Protein AF-A0A498L748-F1 (afdb_monomer)

pLDDT: mean 76.79, std 24.79, range [30.64, 97.69]

Sequence (208 aa):
MSMSELDDSGDGKTKKKRGRPGRPPAPNKKPRKSPLEKGPMGIQRGRKANGMTQQNGEGDPVTLFEVVKQGKSAMQSVVDDWIESYKQDRDLALLDLINFFIQCSGCKGTVRIEMFRNMQNAEIIRKMTEEFDEDSGDYPLTISGPLWKKFRYNFCEFICVLIRQCQYSIIYDEYMMDTVISLLTGLSDSQVRAFRHTSTLAESYNNE

Foldseek 3Di:
DDDDDDDDDDDDDDDDDDDDDDDDDDDDDDDDDDDDDDDDDDDDPDDPDPDDPPPDDPDDDQAPQNCLLVVPDDLLVSLVVLVVVCVVPVLVSLQSVLQNLLVQLVQPDGDDSCCSVPHDLLVVLVVSLVSGDPVVVDGLQRDDDPSSVSSVVSLLVNLLSNCVVCVPPVCPPVPNVVSLVRNLVSQCPDPDPSSNVSSVSSVVSVVD

Structure (mmCIF, N/CA/C/O backbone):
data_AF-A0A498L748-F1
#
_entry.id   AF-A0A498L748-F1
#
loop_
_atom_site.group_PDB
_atom_site.id
_atom_site.type_symbol
_atom_site.label_atom_id
_atom_site.label_alt_id
_atom_site.label_comp_id
_atom_site.label_asym_id
_atom_site.label_entity_id
_atom_site.label_seq_id
_atom_site.pdbx_PDB_ins_code
_atom_site.Cartn_x
_atom_site.Cartn_y
_atom_site.Cartn_z
_atom_site.occupancy
_atom_site.B_iso_or_equiv
_atom_site.auth_seq_id
_atom_site.auth_comp_id
_atom_site.auth_asym_id
_atom_site.auth_atom_id
_atom_site.pdbx_PDB_model_num
ATOM 1 N N . MET A 1 1 ? 29.390 -73.175 -24.680 1.00 42.25 1 MET A N 1
ATOM 2 C CA . MET A 1 1 ? 30.329 -73.971 -23.864 1.00 42.25 1 MET A CA 1
ATOM 3 C C . MET A 1 1 ? 30.620 -73.167 -22.615 1.00 42.25 1 MET A C 1
ATOM 5 O O . MET A 1 1 ? 31.081 -72.043 -22.751 1.00 42.25 1 MET A O 1
ATOM 9 N N . SER A 1 2 ? 30.281 -73.699 -21.444 1.00 44.44 2 SER A N 1
ATOM 10 C CA . SER A 1 2 ? 30.678 -73.121 -20.157 1.00 44.44 2 SER A CA 1
ATOM 11 C C . SER A 1 2 ? 31.929 -73.841 -19.678 1.00 44.44 2 SER A C 1
ATOM 13 O O . SER A 1 2 ? 31.972 -75.065 -19.774 1.00 44.44 2 SER A O 1
ATOM 15 N N . MET A 1 3 ? 32.897 -73.112 -19.133 1.00 41.88 3 MET A N 1
ATOM 16 C CA . MET A 1 3 ? 33.945 -73.677 -18.285 1.00 41.88 3 MET A CA 1
ATOM 17 C C . MET A 1 3 ? 34.290 -72.678 -17.181 1.00 41.88 3 MET A C 1
ATOM 19 O O . MET A 1 3 ? 34.304 -71.467 -17.398 1.00 41.88 3 MET A O 1
ATOM 23 N N . SER A 1 4 ? 34.471 -73.229 -15.991 1.00 39.78 4 SER A N 1
ATOM 24 C CA . SER A 1 4 ? 34.737 -72.573 -14.712 1.00 39.78 4 SER A CA 1
ATOM 25 C C . SER A 1 4 ? 36.122 -72.995 -14.194 1.00 39.78 4 SER A C 1
ATOM 27 O O . SER A 1 4 ? 36.845 -73.670 -14.918 1.00 39.78 4 SER A O 1
ATOM 29 N N . GLU A 1 5 ? 36.404 -72.682 -12.920 1.00 39.84 5 GLU A N 1
ATOM 30 C CA . GLU A 1 5 ? 37.524 -73.172 -12.078 1.00 39.84 5 GLU A CA 1
ATOM 31 C C . GLU A 1 5 ? 38.793 -72.284 -12.103 1.00 39.84 5 GLU A C 1
ATOM 33 O O . GLU A 1 5 ? 39.310 -71.971 -13.169 1.00 39.84 5 GLU A O 1
ATOM 38 N N . LEU A 1 6 ? 39.097 -71.574 -10.994 1.00 42.72 6 LEU A N 1
ATOM 39 C CA . LEU A 1 6 ? 39.914 -71.930 -9.789 1.00 42.72 6 LEU A CA 1
ATOM 40 C C . LEU A 1 6 ? 41.400 -71.544 -10.021 1.00 42.72 6 LEU A C 1
ATOM 42 O O . LEU A 1 6 ? 41.853 -71.596 -11.157 1.00 42.72 6 LEU A O 1
ATOM 46 N N . ASP A 1 7 ? 42.193 -71.006 -9.084 1.00 41.22 7 ASP A N 1
ATOM 47 C CA . ASP A 1 7 ? 42.457 -71.321 -7.656 1.00 41.22 7 ASP A CA 1
ATOM 48 C C . ASP A 1 7 ? 43.123 -70.061 -6.994 1.00 41.22 7 ASP A C 1
ATOM 50 O O . ASP A 1 7 ? 43.821 -69.335 -7.701 1.00 41.22 7 ASP A O 1
ATOM 54 N N . ASP A 1 8 ? 42.752 -69.529 -5.815 1.00 40.28 8 ASP A N 1
ATOM 55 C CA . ASP A 1 8 ? 43.052 -69.858 -4.386 1.00 40.28 8 ASP A CA 1
ATOM 56 C C . ASP A 1 8 ? 44.380 -69.296 -3.778 1.00 40.28 8 ASP A C 1
ATOM 58 O O . ASP A 1 8 ? 45.282 -68.875 -4.497 1.00 40.28 8 ASP A O 1
ATOM 62 N N . SER A 1 9 ? 44.470 -69.279 -2.429 1.00 39.34 9 SER A N 1
ATOM 63 C CA . SER A 1 9 ? 45.449 -68.666 -1.491 1.00 39.34 9 SER A CA 1
ATOM 64 C C . SER A 1 9 ? 45.087 -67.229 -1.051 1.00 39.34 9 SER A C 1
ATOM 66 O O . SER A 1 9 ? 45.172 -66.300 -1.846 1.00 39.34 9 SER A O 1
ATOM 68 N N . GLY A 1 10 ? 44.671 -66.901 0.188 1.00 39.47 10 GLY A N 1
ATOM 69 C CA . GLY A 1 10 ? 44.790 -67.554 1.516 1.00 39.47 10 GLY A CA 1
ATOM 70 C C . GLY A 1 10 ? 45.854 -66.826 2.372 1.00 39.47 10 GLY A C 1
ATOM 71 O O . GLY A 1 10 ? 46.874 -66.436 1.820 1.00 39.47 10 GLY A O 1
ATOM 72 N N . ASP A 1 11 ? 45.767 -66.555 3.686 1.00 39.81 11 ASP A N 1
ATOM 73 C CA . ASP A 1 11 ? 44.765 -66.647 4.782 1.00 39.81 11 ASP A CA 1
ATOM 74 C C . ASP A 1 11 ? 45.229 -65.628 5.887 1.00 39.81 11 ASP A C 1
ATOM 76 O O . ASP A 1 11 ? 46.366 -65.170 5.829 1.00 39.81 11 ASP A O 1
ATOM 80 N N . GLY A 1 12 ? 44.502 -65.160 6.916 1.00 33.91 12 GLY A N 1
ATOM 81 C CA . GLY A 1 12 ? 43.189 -65.493 7.484 1.00 33.91 12 GLY A CA 1
ATOM 82 C C . GLY A 1 12 ? 42.543 -64.294 8.227 1.00 33.91 12 GLY A C 1
ATOM 83 O O . GLY A 1 12 ? 42.832 -63.147 7.911 1.00 33.91 12 GLY A O 1
ATOM 84 N N . LYS A 1 13 ? 41.492 -64.417 9.059 1.00 38.91 13 LYS A N 1
ATOM 85 C CA . LYS A 1 13 ? 41.326 -65.040 10.408 1.00 38.91 13 LYS A CA 1
ATOM 86 C C . LYS A 1 13 ? 41.929 -64.182 11.549 1.00 38.91 13 LYS A C 1
ATOM 88 O O . LYS A 1 13 ? 43.073 -63.778 11.464 1.00 38.91 13 LYS A O 1
ATOM 93 N N . THR A 1 14 ? 41.226 -63.844 12.645 1.00 35.56 14 THR A N 1
ATOM 94 C CA . THR A 1 14 ? 39.954 -64.358 13.228 1.00 35.56 14 THR A CA 1
ATOM 95 C C . THR A 1 14 ? 39.287 -63.290 14.131 1.00 35.56 14 THR A C 1
ATOM 97 O O . THR A 1 14 ? 39.962 -62.637 14.909 1.00 35.56 14 THR A O 1
ATOM 100 N N . LYS A 1 15 ? 37.995 -62.958 13.957 1.00 35.00 15 LYS A N 1
ATOM 101 C CA . LYS A 1 15 ? 36.783 -63.488 14.653 1.00 35.00 15 LYS A CA 1
ATOM 102 C C . LYS A 1 15 ? 36.630 -63.199 16.174 1.00 35.00 15 LYS A C 1
ATOM 104 O O . LYS A 1 15 ? 37.228 -63.906 16.964 1.00 35.00 15 LYS A O 1
ATOM 109 N N . LYS A 1 16 ? 35.594 -62.383 16.497 1.00 36.47 16 LYS A N 1
ATOM 110 C CA . LYS A 1 16 ? 34.414 -62.650 17.395 1.00 36.47 16 LYS A CA 1
ATOM 111 C C . LYS A 1 16 ? 34.678 -62.942 18.910 1.00 36.47 16 LYS A C 1
ATOM 113 O O . LYS A 1 16 ? 35.729 -63.427 19.263 1.00 36.47 16 LYS A O 1
ATOM 118 N N . LYS A 1 17 ? 33.759 -62.731 19.881 1.00 34.62 17 LYS A N 1
ATOM 119 C CA . LYS A 1 17 ? 32.287 -62.496 19.882 1.00 34.62 17 LYS A CA 1
ATOM 120 C C . LYS A 1 17 ? 31.791 -61.907 21.240 1.00 34.62 17 LYS A C 1
ATOM 122 O O . LYS A 1 17 ? 32.260 -62.324 22.284 1.00 34.62 17 LYS A O 1
ATOM 127 N N . ARG A 1 18 ? 30.766 -61.037 21.180 1.00 40.44 18 ARG A N 1
ATOM 128 C CA . ARG A 1 18 ? 29.643 -60.739 22.127 1.00 40.44 18 ARG A CA 1
ATOM 129 C C . ARG A 1 18 ? 29.625 -61.323 23.570 1.00 40.44 18 ARG A C 1
ATOM 131 O O . ARG A 1 18 ? 29.625 -62.538 23.723 1.00 40.44 18 ARG A O 1
ATOM 138 N N . GLY A 1 19 ? 29.269 -60.482 24.561 1.00 31.55 19 GLY A N 1
ATOM 139 C CA . GLY A 1 19 ? 28.650 -60.901 25.843 1.00 31.55 19 GLY A CA 1
ATOM 140 C C . GLY A 1 19 ? 28.295 -59.760 26.833 1.00 31.55 19 GLY A C 1
ATOM 141 O O . GLY A 1 19 ? 29.116 -58.890 27.086 1.00 31.55 19 GLY A O 1
ATOM 142 N N . ARG A 1 20 ? 27.076 -59.771 27.403 1.00 38.81 20 ARG A N 1
ATOM 143 C CA . ARG A 1 20 ? 26.575 -58.998 28.580 1.00 38.81 20 ARG A CA 1
ATOM 144 C C . ARG A 1 20 ? 25.530 -59.916 29.256 1.00 38.81 20 ARG A C 1
ATOM 146 O O . ARG A 1 20 ? 24.813 -60.553 28.480 1.00 38.81 20 ARG A O 1
ATOM 153 N N . PRO A 1 21 ? 25.419 -60.042 30.601 1.00 44.00 21 PRO A N 1
ATOM 154 C CA . PRO A 1 21 ? 24.886 -58.982 31.489 1.00 44.00 21 PRO A CA 1
ATOM 155 C C . PRO A 1 21 ? 25.478 -58.957 32.935 1.00 44.00 21 PRO A C 1
ATOM 157 O O . PRO A 1 21 ? 26.291 -59.804 33.278 1.00 44.00 21 PRO A O 1
ATOM 160 N N . GLY A 1 22 ? 25.041 -58.024 33.807 1.00 32.09 22 GLY A N 1
ATOM 161 C CA . GLY A 1 22 ? 25.250 -58.117 35.277 1.00 32.09 22 GLY A CA 1
ATOM 162 C C . GLY A 1 22 ? 25.513 -56.805 36.060 1.00 32.09 22 GLY A C 1
ATOM 163 O O . GLY A 1 22 ? 26.251 -55.937 35.606 1.00 32.09 22 GLY A O 1
ATOM 164 N N . ARG A 1 23 ? 24.905 -56.681 37.253 1.00 36.78 23 ARG A N 1
ATOM 165 C CA . ARG A 1 23 ? 25.055 -55.678 38.358 1.00 36.78 23 ARG A CA 1
ATOM 166 C C . ARG A 1 23 ? 24.511 -56.382 39.646 1.00 36.78 23 ARG A C 1
ATOM 168 O O . ARG A 1 23 ? 23.801 -57.366 39.422 1.00 36.78 23 ARG A O 1
ATOM 175 N N . PRO A 1 24 ? 24.658 -55.942 40.931 1.00 52.84 24 PRO A N 1
ATOM 176 C CA . PRO A 1 24 ? 25.338 -54.788 41.582 1.00 52.84 24 PRO A CA 1
ATOM 177 C C . PRO A 1 24 ? 26.166 -55.245 42.846 1.00 52.84 24 PRO A C 1
ATOM 179 O O . PRO A 1 24 ? 26.662 -56.364 42.759 1.00 52.84 24 PRO A O 1
ATOM 182 N N . PRO A 1 25 ? 26.312 -54.548 44.023 1.00 53.41 25 PRO A N 1
ATOM 183 C CA . PRO A 1 25 ? 26.110 -53.128 44.431 1.00 53.41 25 PRO A CA 1
ATOM 184 C C . PRO A 1 25 ? 27.164 -52.447 45.388 1.00 53.41 25 PRO A C 1
ATOM 186 O O . PRO A 1 25 ? 27.678 -53.078 46.299 1.00 53.41 25 PRO A O 1
ATOM 189 N N . ALA A 1 26 ? 27.245 -51.097 45.321 1.00 44.84 26 ALA A N 1
ATOM 190 C CA . ALA A 1 26 ? 27.403 -50.110 46.440 1.00 44.84 26 ALA A CA 1
ATOM 191 C C . ALA A 1 26 ? 28.687 -50.123 47.343 1.00 44.84 26 ALA A C 1
ATOM 193 O O . ALA A 1 26 ? 29.528 -50.993 47.152 1.00 44.84 26 ALA A O 1
ATOM 194 N N . PRO A 1 27 ? 28.881 -49.201 48.337 1.00 49.94 27 PRO A N 1
ATOM 195 C CA . PRO A 1 27 ? 28.170 -47.942 48.675 1.00 49.94 27 PRO A CA 1
ATOM 196 C C . PRO A 1 27 ? 29.063 -46.690 48.960 1.00 49.94 27 PRO A C 1
ATOM 198 O O . PRO A 1 27 ? 30.211 -46.815 49.367 1.00 49.94 27 PRO A O 1
ATOM 201 N N . ASN A 1 28 ? 28.474 -45.478 48.973 1.00 35.06 28 ASN A N 1
ATOM 202 C CA . ASN A 1 28 ? 28.640 -44.559 50.123 1.00 35.06 28 ASN A CA 1
ATOM 203 C C . ASN A 1 28 ? 27.415 -43.621 50.311 1.00 35.06 28 ASN A C 1
ATOM 205 O O . ASN A 1 28 ? 26.590 -43.478 49.409 1.00 35.06 28 ASN A O 1
ATOM 209 N N . LYS A 1 29 ? 27.241 -43.068 51.519 1.00 37.69 29 LYS A N 1
ATOM 210 C CA . LYS A 1 29 ? 26.006 -42.473 52.089 1.00 37.69 29 LYS A CA 1
ATOM 211 C C . LYS A 1 29 ? 26.102 -40.927 52.172 1.00 37.69 29 LYS A C 1
ATOM 213 O O . LYS A 1 29 ? 27.168 -40.437 52.501 1.00 37.69 29 LYS A O 1
ATOM 218 N N . LYS A 1 30 ? 25.071 -40.162 51.743 1.00 37.56 30 LYS A N 1
ATOM 219 C CA . LYS A 1 30 ? 24.036 -39.418 52.547 1.00 37.56 30 LYS A CA 1
ATOM 220 C C . LYS A 1 30 ? 24.573 -38.225 53.395 1.00 37.56 30 LYS A C 1
ATOM 222 O O . LYS A 1 30 ? 25.743 -38.265 53.735 1.00 37.56 30 LYS A O 1
ATOM 227 N N . PRO A 1 31 ? 23.757 -37.206 53.794 1.00 42.47 31 PRO A N 1
ATOM 228 C CA . PRO A 1 31 ? 22.286 -37.208 53.903 1.00 42.47 31 PRO A CA 1
ATOM 229 C C . PRO A 1 31 ? 21.507 -35.996 53.335 1.00 42.47 31 PRO A C 1
ATOM 231 O O . PRO A 1 31 ? 22.050 -34.973 52.943 1.00 42.47 31 PRO A O 1
ATOM 234 N N . ARG A 1 32 ? 20.174 -36.145 53.355 1.00 40.69 32 ARG A N 1
ATOM 235 C CA . ARG A 1 32 ? 19.124 -35.159 53.032 1.00 40.69 32 ARG A CA 1
ATOM 236 C C . ARG A 1 32 ? 18.315 -34.885 54.312 1.00 40.69 32 ARG A C 1
ATOM 238 O O . ARG A 1 32 ? 18.121 -35.823 55.086 1.00 40.69 32 ARG A O 1
ATOM 245 N N . LYS A 1 33 ? 17.795 -33.667 54.515 1.00 34.44 33 LYS A N 1
ATOM 246 C CA . LYS A 1 33 ? 16.770 -33.352 55.535 1.00 34.44 33 LYS A CA 1
ATOM 247 C C . LYS A 1 33 ? 15.664 -32.451 54.960 1.00 34.44 33 LYS A C 1
ATOM 249 O O . LYS A 1 33 ? 15.932 -31.593 54.130 1.00 34.44 33 LYS A O 1
ATOM 254 N N . SER A 1 34 ? 14.445 -32.685 55.434 1.00 39.09 34 SER A N 1
ATOM 255 C CA . SER A 1 34 ? 13.178 -31.941 55.265 1.00 39.09 34 SER A CA 1
ATOM 256 C C . SER A 1 34 ? 12.246 -32.467 56.376 1.00 39.09 34 SER A C 1
ATOM 258 O O . SER A 1 34 ? 12.390 -33.664 56.665 1.00 39.09 34 SER A O 1
ATOM 260 N N . PRO A 1 35 ? 11.341 -31.683 57.015 1.00 44.16 35 PRO A N 1
ATOM 261 C CA . PRO A 1 35 ? 10.012 -31.401 56.412 1.00 44.16 35 PRO A CA 1
ATOM 262 C C . PRO A 1 35 ? 9.230 -30.138 56.912 1.00 44.16 35 PRO A C 1
ATOM 264 O O . PRO A 1 35 ? 9.532 -29.639 57.985 1.00 44.16 35 PRO A O 1
ATOM 267 N N . LEU A 1 36 ? 8.144 -29.762 56.190 1.00 34.66 36 LEU A N 1
ATOM 268 C CA . LEU A 1 36 ? 6.902 -29.048 56.644 1.00 34.66 36 LEU A CA 1
ATOM 269 C C . LEU A 1 36 ? 7.039 -27.632 57.308 1.00 34.66 36 LEU A C 1
ATOM 271 O O . LEU A 1 36 ? 8.114 -27.281 57.762 1.00 34.66 36 LEU A O 1
ATOM 275 N N . GLU A 1 37 ? 6.062 -26.700 57.372 1.00 31.17 37 GLU A N 1
ATOM 276 C CA . GLU A 1 37 ? 4.584 -26.646 57.197 1.00 31.17 37 GLU A CA 1
ATOM 277 C C . GLU A 1 37 ? 4.081 -25.219 56.765 1.00 31.17 37 GLU A C 1
ATOM 279 O O . GLU A 1 37 ? 4.757 -24.238 57.049 1.00 31.17 37 GLU A O 1
ATOM 284 N N . LYS A 1 38 ? 2.835 -25.128 56.236 1.00 33.50 38 LYS A N 1
ATOM 285 C CA . LYS A 1 38 ? 1.848 -23.989 56.251 1.00 33.50 38 LYS A CA 1
ATOM 286 C C . LYS A 1 38 ? 2.113 -22.649 55.485 1.00 33.50 38 LYS A C 1
ATOM 288 O O . LYS A 1 38 ? 3.238 -22.202 55.324 1.00 33.50 38 LYS A O 1
ATOM 293 N N . GLY A 1 39 ? 1.022 -22.044 54.962 1.00 32.28 39 GLY A N 1
ATOM 294 C CA . GLY A 1 39 ? 0.964 -20.814 54.113 1.00 32.28 39 GLY A CA 1
ATOM 295 C C . GLY A 1 39 ? 0.643 -19.504 54.881 1.00 32.28 39 GLY A C 1
ATOM 296 O O . GLY A 1 39 ? 0.977 -19.481 56.064 1.00 32.28 39 GLY A O 1
ATOM 297 N N . PRO A 1 40 ? -0.015 -18.445 54.313 1.00 44.28 40 PRO A N 1
ATOM 298 C CA . PRO A 1 40 ? -0.834 -18.370 53.078 1.00 44.28 40 PRO A CA 1
ATOM 299 C C . PRO A 1 40 ? -0.587 -17.143 52.130 1.00 44.28 40 PRO A C 1
ATOM 301 O O . PRO A 1 40 ? 0.297 -16.333 52.360 1.00 44.28 40 PRO A O 1
ATOM 304 N N . MET A 1 41 ? -1.410 -17.047 51.064 1.00 38.19 41 MET A N 1
ATOM 305 C CA . MET A 1 41 ? -1.752 -15.923 50.140 1.00 38.19 41 MET A CA 1
ATOM 306 C C . MET A 1 41 ? -0.862 -14.660 49.982 1.00 38.19 41 MET A C 1
ATOM 308 O O . MET A 1 41 ? -0.621 -13.930 50.935 1.00 38.19 41 MET A O 1
ATOM 312 N N . GLY A 1 42 ? -0.605 -14.259 48.719 1.00 30.64 42 GLY A N 1
ATOM 313 C CA . GLY A 1 42 ? -0.128 -12.902 48.390 1.00 30.64 42 GLY A CA 1
ATOM 314 C C . GLY A 1 42 ? 0.036 -12.552 46.894 1.00 30.64 42 GLY A C 1
ATOM 315 O O . GLY A 1 42 ? 1.082 -12.811 46.319 1.00 30.64 42 GLY A O 1
ATOM 316 N N . ILE A 1 43 ? -0.975 -11.879 46.324 1.00 37.47 43 ILE A N 1
ATOM 317 C CA . ILE A 1 43 ? -0.878 -10.763 45.345 1.00 37.47 43 ILE A CA 1
ATOM 318 C C . ILE A 1 43 ? -0.245 -11.006 43.941 1.00 37.47 43 ILE A C 1
ATOM 320 O O . ILE A 1 43 ? 0.956 -11.152 43.759 1.00 37.47 43 ILE A O 1
ATOM 324 N N . GLN A 1 44 ? -1.118 -10.895 42.927 1.00 37.47 44 GLN A N 1
ATOM 325 C CA . GLN A 1 44 ? -0.913 -10.339 41.570 1.00 37.47 44 GLN A CA 1
ATOM 326 C C . GLN A 1 44 ? 0.409 -10.628 40.819 1.00 37.47 44 GLN A C 1
ATOM 328 O O . GLN A 1 44 ? 1.386 -9.884 40.903 1.00 37.47 44 GLN A O 1
ATOM 333 N N . ARG A 1 45 ? 0.362 -11.574 39.867 1.00 33.62 45 ARG A N 1
ATOM 334 C CA . ARG A 1 45 ? 1.257 -11.538 38.696 1.00 33.62 45 ARG A CA 1
ATOM 335 C C . ARG A 1 45 ? 0.787 -10.459 37.720 1.00 33.62 45 ARG A C 1
ATOM 337 O O . ARG A 1 45 ? -0.043 -10.714 36.851 1.00 33.62 45 ARG A O 1
ATOM 344 N N . GLY A 1 46 ? 1.339 -9.257 37.872 1.00 33.66 46 GLY A N 1
ATOM 345 C CA . GLY A 1 46 ? 1.167 -8.169 36.914 1.00 33.66 46 GLY A CA 1
ATOM 346 C C . GLY A 1 46 ? 1.582 -8.595 35.503 1.00 33.66 46 GLY A C 1
ATOM 347 O O . GLY A 1 46 ? 2.702 -9.059 35.276 1.00 33.66 46 GLY A O 1
ATOM 348 N N . ARG A 1 47 ? 0.658 -8.428 34.556 1.00 43.22 47 ARG A N 1
ATOM 349 C CA . ARG A 1 47 ? 0.864 -8.595 33.114 1.00 43.22 47 ARG A CA 1
ATOM 350 C C . ARG A 1 47 ? 1.902 -7.555 32.679 1.00 43.22 47 ARG A C 1
ATOM 352 O O . ARG A 1 47 ? 1.572 -6.376 32.598 1.00 43.22 47 ARG A O 1
ATOM 359 N N . LYS A 1 48 ? 3.160 -7.956 32.450 1.00 35.38 48 LYS A N 1
ATOM 360 C CA . LYS A 1 48 ? 4.171 -7.036 31.907 1.00 35.38 48 LYS A CA 1
ATOM 361 C C . LYS A 1 48 ? 3.801 -6.699 30.465 1.00 35.38 48 LYS A C 1
ATOM 363 O O . LYS A 1 48 ? 4.096 -7.468 29.555 1.00 35.38 48 LYS A O 1
ATOM 368 N N . ALA A 1 49 ? 3.139 -5.559 30.288 1.00 39.06 49 ALA A N 1
ATOM 369 C CA . ALA A 1 49 ? 3.065 -4.887 29.004 1.00 39.06 49 ALA A CA 1
ATOM 370 C C . ALA A 1 49 ? 4.502 -4.612 28.546 1.00 39.06 49 ALA A C 1
ATOM 372 O O . ALA A 1 49 ? 5.276 -3.974 29.265 1.00 39.06 49 ALA A O 1
ATOM 373 N N . ASN A 1 50 ? 4.874 -5.152 27.388 1.00 39.59 50 ASN A N 1
ATOM 374 C CA . ASN A 1 50 ? 6.176 -4.884 26.799 1.00 39.59 50 ASN A CA 1
ATOM 375 C C . ASN A 1 50 ? 6.076 -3.502 26.149 1.00 39.59 50 ASN A C 1
ATOM 377 O O . ASN A 1 50 ? 5.540 -3.372 25.052 1.00 39.59 50 ASN A O 1
ATOM 381 N N . GLY A 1 51 ? 6.487 -2.467 26.886 1.00 32.00 51 GLY A N 1
ATOM 382 C CA . GLY A 1 51 ? 6.405 -1.087 26.419 1.00 32.00 51 GLY A CA 1
ATOM 383 C C . GLY A 1 51 ? 7.164 -0.897 25.109 1.00 32.00 51 GLY A C 1
ATOM 384 O O . GLY A 1 51 ? 8.235 -1.480 24.917 1.00 32.00 51 GLY A O 1
ATOM 385 N N . MET A 1 52 ? 6.603 -0.073 24.221 1.00 42.56 52 MET A N 1
ATOM 386 C CA . MET A 1 52 ? 7.242 0.315 22.968 1.00 42.56 52 MET A CA 1
ATOM 387 C C . MET A 1 52 ? 8.659 0.809 23.252 1.00 42.56 52 MET A C 1
ATOM 389 O O . MET A 1 52 ? 8.865 1.779 23.982 1.00 42.56 52 MET A O 1
ATOM 393 N N . THR A 1 53 ? 9.647 0.144 22.658 1.00 39.56 53 THR A N 1
ATOM 394 C CA . THR A 1 53 ? 11.001 0.687 22.606 1.00 39.56 53 THR A CA 1
ATOM 395 C C . THR A 1 53 ? 10.987 1.795 21.563 1.00 39.56 53 THR A C 1
ATOM 397 O O . THR A 1 53 ? 11.220 1.535 20.385 1.00 39.56 53 THR A O 1
ATOM 400 N N . GLN A 1 54 ? 10.670 3.021 21.990 1.00 44.97 54 GLN A N 1
ATOM 401 C CA . GLN A 1 54 ? 10.897 4.218 21.185 1.00 44.97 54 GLN A CA 1
ATOM 402 C C . GLN A 1 54 ? 12.399 4.321 20.916 1.00 44.97 54 GLN A C 1
ATOM 404 O O . GLN A 1 54 ? 13.178 4.758 21.763 1.00 44.97 54 GLN A O 1
ATOM 409 N N . GLN A 1 55 ? 12.814 3.864 19.739 1.00 40.69 55 GLN A N 1
ATOM 410 C CA . GLN A 1 55 ? 14.175 4.031 19.263 1.00 40.69 55 GLN A CA 1
ATOM 411 C C . GLN A 1 55 ? 14.254 5.407 18.605 1.00 40.69 55 GLN A C 1
ATOM 413 O O . GLN A 1 55 ? 14.075 5.545 17.401 1.00 40.69 55 GLN A O 1
ATOM 418 N N . ASN A 1 56 ? 14.438 6.431 19.440 1.00 40.81 56 ASN A N 1
ATOM 419 C CA . ASN A 1 56 ? 14.580 7.808 18.989 1.00 40.81 56 ASN A CA 1
ATOM 420 C C . ASN A 1 56 ? 15.928 7.980 18.275 1.00 40.81 56 ASN A C 1
ATOM 422 O O . ASN A 1 56 ? 16.982 7.940 18.912 1.00 40.81 56 ASN A O 1
ATOM 426 N N . GLY A 1 57 ? 15.876 8.176 16.964 1.00 36.59 57 GLY A N 1
ATOM 427 C CA . GLY A 1 57 ? 16.987 8.609 16.130 1.00 36.59 57 GLY A CA 1
ATOM 428 C C . GLY A 1 57 ? 16.434 9.480 15.009 1.00 36.59 57 GLY A C 1
ATOM 429 O O . GLY A 1 57 ? 15.321 9.241 14.549 1.00 36.59 57 GLY A O 1
ATOM 430 N N . GLU A 1 58 ? 17.195 10.492 14.596 1.00 39.88 58 GLU A N 1
ATOM 431 C CA . GLU A 1 58 ? 16.871 11.333 13.439 1.00 39.88 58 GLU A CA 1
ATOM 432 C C . GLU A 1 58 ? 16.951 10.493 12.157 1.00 39.88 58 GLU A C 1
ATOM 434 O O . GLU A 1 58 ? 18.004 10.345 11.540 1.00 39.88 58 GLU A O 1
ATOM 439 N N . GLY A 1 59 ? 15.823 9.892 11.799 1.00 45.78 59 GLY A N 1
ATOM 440 C CA . GLY A 1 59 ? 15.617 9.106 10.595 1.00 45.78 59 GLY A CA 1
ATOM 441 C C . GLY A 1 59 ? 14.140 9.129 10.228 1.00 45.78 59 GLY A C 1
ATOM 442 O O . GLY A 1 59 ? 13.290 9.421 11.075 1.00 45.78 59 GLY A O 1
ATOM 443 N N . ASP A 1 60 ? 13.845 8.853 8.962 1.00 56.09 60 ASP A N 1
ATOM 444 C CA . ASP A 1 60 ? 12.481 8.880 8.441 1.00 56.09 60 ASP A CA 1
ATOM 445 C C . ASP A 1 60 ? 11.536 7.969 9.249 1.00 56.09 60 ASP A C 1
ATOM 447 O O . ASP A 1 60 ? 11.963 6.920 9.753 1.00 56.09 60 ASP A O 1
ATOM 451 N N . PRO A 1 61 ? 10.249 8.347 9.394 1.00 72.56 61 PRO A N 1
ATOM 452 C CA . PRO A 1 61 ? 9.279 7.552 10.136 1.00 72.56 61 PRO A CA 1
ATOM 453 C C . PRO A 1 61 ? 9.223 6.121 9.589 1.00 72.56 61 PRO A C 1
ATOM 455 O O . PRO A 1 61 ? 9.145 5.896 8.381 1.00 72.56 61 PRO A O 1
ATOM 458 N N . VAL A 1 62 ? 9.273 5.138 10.493 1.00 88.38 62 VAL A N 1
ATOM 459 C CA . VAL A 1 62 ? 9.342 3.720 10.119 1.00 88.38 62 VAL A CA 1
ATOM 460 C C . VAL A 1 62 ? 8.056 3.317 9.396 1.00 88.38 62 VAL A C 1
ATOM 462 O O . VAL A 1 62 ? 7.000 3.212 10.016 1.00 88.38 62 VAL A O 1
ATOM 465 N N . THR A 1 63 ? 8.153 3.070 8.090 1.00 94.81 63 THR A N 1
ATOM 466 C CA . THR A 1 63 ? 6.991 2.752 7.252 1.00 94.81 63 THR A CA 1
ATOM 467 C C . THR A 1 63 ? 6.416 1.371 7.573 1.00 94.81 63 THR A C 1
ATOM 469 O O . THR A 1 63 ? 7.136 0.460 8.002 1.00 94.81 63 THR A O 1
ATOM 472 N N . LEU A 1 64 ? 5.121 1.172 7.290 1.00 96.50 64 LEU A N 1
ATOM 473 C CA . LEU A 1 64 ? 4.463 -0.139 7.394 1.00 96.50 64 LEU A CA 1
ATOM 474 C C . LEU A 1 64 ? 5.243 -1.240 6.655 1.00 96.50 64 LEU A C 1
ATOM 476 O O . LEU A 1 64 ? 5.348 -2.361 7.151 1.00 96.50 64 LEU A O 1
ATOM 480 N N . PHE A 1 65 ? 5.845 -0.918 5.503 1.00 97.06 65 PHE A N 1
ATOM 481 C CA . PHE A 1 65 ? 6.652 -1.863 4.731 1.00 97.06 65 PHE A CA 1
ATOM 482 C C . PHE A 1 65 ? 7.850 -2.369 5.538 1.00 97.06 65 PHE A C 1
ATOM 484 O O . PHE A 1 65 ? 8.052 -3.580 5.624 1.00 97.06 65 PHE A O 1
ATOM 491 N N . GLU A 1 66 ? 8.610 -1.482 6.186 1.00 95.94 66 GLU A N 1
ATOM 492 C CA . GLU A 1 66 ? 9.743 -1.885 7.024 1.00 95.94 66 GLU A CA 1
ATOM 493 C C . GLU A 1 66 ? 9.303 -2.657 8.276 1.00 95.94 66 GLU A C 1
ATOM 495 O O . GLU A 1 66 ? 9.940 -3.655 8.633 1.00 95.94 66 GLU A O 1
ATOM 500 N N . VAL A 1 67 ? 8.180 -2.286 8.902 1.00 96.81 67 VAL A N 1
ATOM 501 C CA . VAL A 1 67 ? 7.610 -3.046 10.031 1.00 96.81 67 VAL A CA 1
ATOM 502 C C . VAL A 1 67 ? 7.264 -4.482 9.610 1.00 96.81 67 VAL A C 1
ATOM 504 O O . VAL A 1 67 ? 7.710 -5.439 10.255 1.00 96.81 67 VAL A O 1
ATOM 507 N N . VAL A 1 68 ? 6.530 -4.648 8.505 1.00 97.06 68 VAL A N 1
ATOM 508 C CA . VAL A 1 68 ? 6.086 -5.950 7.972 1.00 97.06 68 VAL A CA 1
ATOM 509 C C . VAL A 1 68 ? 7.271 -6.783 7.467 1.00 97.06 68 VAL A C 1
ATOM 511 O O . VAL A 1 68 ? 7.371 -7.969 7.787 1.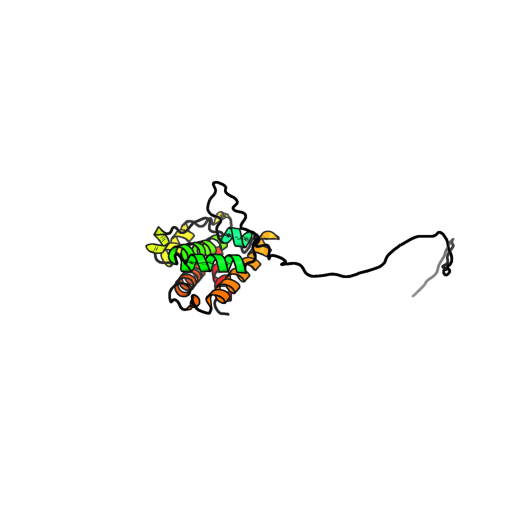00 97.06 68 VAL A O 1
ATOM 514 N N . LYS A 1 69 ? 8.229 -6.177 6.756 1.00 96.00 69 LYS A N 1
ATOM 515 C CA . LYS A 1 69 ? 9.466 -6.810 6.253 1.00 96.00 69 LYS A CA 1
ATOM 516 C C . LYS A 1 69 ? 10.369 -7.328 7.362 1.00 96.00 69 LYS A C 1
ATOM 518 O O . LYS A 1 69 ? 10.884 -8.443 7.268 1.00 96.00 69 LYS A O 1
ATOM 523 N N . GLN A 1 70 ? 10.548 -6.558 8.432 1.00 94.94 70 GLN A N 1
ATOM 524 C CA . GLN A 1 70 ? 11.327 -7.005 9.585 1.00 94.94 70 GLN A CA 1
ATOM 525 C C . GLN A 1 70 ? 10.541 -8.053 10.394 1.00 94.94 70 GLN A C 1
ATOM 527 O O . GLN A 1 70 ? 11.104 -9.064 10.836 1.00 94.94 70 GLN A O 1
ATOM 532 N N . GLY A 1 71 ? 9.228 -7.856 10.562 1.00 93.06 71 GLY A N 1
ATOM 533 C CA . GLY A 1 71 ? 8.341 -8.763 11.293 1.00 93.06 71 GLY A CA 1
ATOM 534 C C . GLY A 1 71 ? 8.818 -8.998 12.726 1.00 93.06 71 GLY A C 1
ATOM 535 O O . GLY A 1 71 ? 8.990 -10.151 13.134 1.00 93.06 71 GLY A O 1
ATOM 536 N N . LYS A 1 72 ? 9.163 -7.910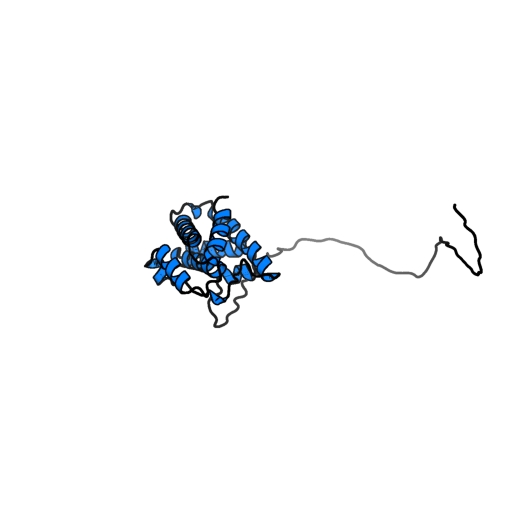 13.426 1.00 93.56 72 LYS A N 1
ATOM 537 C CA . LYS A 1 72 ? 9.593 -7.906 14.837 1.00 93.56 72 LYS A CA 1
ATOM 538 C C . LYS A 1 72 ? 8.398 -7.898 15.799 1.00 93.56 72 LYS A C 1
ATOM 540 O O . LYS A 1 72 ? 8.492 -8.464 16.884 1.00 93.56 72 LYS A O 1
ATOM 545 N N . SER A 1 73 ? 7.299 -7.273 15.383 1.00 94.00 73 SER A N 1
ATOM 546 C CA . SER A 1 73 ? 6.016 -7.232 16.091 1.00 94.00 73 SER A CA 1
ATOM 547 C C . SER A 1 73 ? 5.099 -8.364 15.619 1.00 94.00 73 SER A C 1
ATOM 549 O O . SER A 1 73 ? 5.264 -8.881 14.514 1.00 94.00 73 SER A O 1
ATOM 551 N N . ALA A 1 74 ? 4.117 -8.741 16.442 1.00 96.19 74 ALA A N 1
ATOM 552 C CA . ALA A 1 74 ? 3.029 -9.612 16.001 1.00 96.19 74 ALA A CA 1
ATOM 553 C C . ALA A 1 74 ? 2.134 -8.855 15.007 1.00 96.19 74 ALA A C 1
ATOM 555 O O . ALA A 1 74 ? 1.810 -7.696 15.266 1.00 96.19 74 ALA A O 1
ATOM 556 N N . MET A 1 75 ? 1.701 -9.505 13.920 1.00 96.81 75 MET A N 1
ATOM 557 C CA . MET A 1 75 ? 0.944 -8.839 12.849 1.00 96.81 75 MET A CA 1
ATOM 558 C C . MET A 1 75 ? -0.331 -8.155 13.352 1.00 96.81 75 MET A C 1
ATOM 560 O O . MET A 1 75 ? -0.627 -7.028 12.971 1.00 96.81 75 MET A O 1
ATOM 564 N N . GLN A 1 76 ? -1.010 -8.801 14.303 1.00 96.25 76 GLN A N 1
ATOM 565 C CA . GLN A 1 76 ? -2.175 -8.261 14.998 1.00 96.25 76 GLN A CA 1
ATOM 566 C C . GLN A 1 76 ? -1.926 -6.871 15.602 1.00 96.25 76 GLN A C 1
ATOM 568 O O . GLN A 1 76 ? -2.749 -5.986 15.430 1.00 96.25 76 GLN A O 1
ATOM 573 N N . SER A 1 77 ? -0.769 -6.659 16.239 1.00 97.31 77 SER A N 1
ATOM 574 C CA . SER A 1 77 ? -0.415 -5.360 16.829 1.00 97.31 77 SER A CA 1
ATOM 575 C C . SER A 1 77 ? -0.250 -4.287 15.757 1.00 97.31 77 SER A C 1
ATOM 577 O O . SER A 1 77 ? -0.739 -3.186 15.935 1.00 97.31 77 SER A O 1
ATOM 579 N N . VAL A 1 78 ? 0.398 -4.618 14.634 1.00 97.69 78 VAL A N 1
ATOM 580 C CA . VAL A 1 78 ? 0.636 -3.669 13.532 1.00 97.69 78 VAL A CA 1
ATOM 581 C C . VAL A 1 78 ? -0.687 -3.219 12.906 1.00 97.69 78 VAL A C 1
ATOM 583 O O . VAL A 1 78 ? -0.854 -2.046 12.588 1.00 97.69 78 VAL A O 1
ATOM 586 N N . VAL A 1 79 ? -1.638 -4.146 12.762 1.00 97.38 79 VAL A N 1
ATOM 587 C CA . VAL A 1 79 ? -2.991 -3.850 12.272 1.00 97.38 79 VAL A CA 1
ATOM 588 C C . VAL A 1 79 ? -3.802 -3.055 13.298 1.00 97.38 79 VAL A C 1
ATOM 590 O O . VAL A 1 79 ? -4.449 -2.086 12.918 1.00 97.38 79 VAL A O 1
ATOM 593 N N . ASP A 1 80 ? -3.757 -3.419 14.582 1.00 96.75 80 ASP A N 1
ATOM 594 C CA . ASP A 1 80 ? -4.483 -2.701 15.639 1.00 96.75 80 ASP A CA 1
ATOM 595 C C . ASP A 1 80 ? -3.971 -1.252 15.790 1.00 96.75 80 ASP A C 1
ATOM 597 O O . ASP A 1 80 ? -4.778 -0.330 15.919 1.00 96.75 80 ASP A O 1
ATOM 601 N N . ASP A 1 81 ? -2.651 -1.042 15.691 1.00 97.19 81 ASP A N 1
ATOM 602 C CA . ASP A 1 81 ? -2.014 0.281 15.685 1.00 97.19 81 ASP A CA 1
ATOM 603 C C . ASP A 1 81 ? -2.462 1.108 14.456 1.00 97.19 81 ASP A C 1
ATOM 605 O O . ASP A 1 81 ? -2.856 2.266 14.598 1.00 97.19 81 ASP A O 1
ATOM 609 N N . TRP A 1 82 ? -2.481 0.513 13.251 1.00 97.38 82 TRP A N 1
ATOM 610 C CA . TRP A 1 82 ? -2.975 1.178 12.032 1.00 97.38 82 TRP A CA 1
ATOM 611 C C . TRP A 1 82 ? -4.469 1.531 12.111 1.00 97.38 82 TRP A C 1
ATOM 613 O O . TRP A 1 82 ? -4.872 2.617 11.696 1.00 97.38 82 TRP A O 1
ATOM 623 N N . ILE A 1 83 ? -5.293 0.649 12.684 1.00 96.31 83 ILE A N 1
ATOM 624 C CA . ILE A 1 83 ? -6.728 0.885 12.893 1.00 96.31 83 ILE A CA 1
ATOM 625 C C . ILE A 1 83 ? -6.967 2.075 13.829 1.00 96.31 83 ILE A C 1
ATOM 627 O O . ILE A 1 83 ? -7.922 2.827 13.625 1.00 96.31 83 ILE A O 1
ATOM 631 N N . GLU A 1 84 ? -6.132 2.270 14.851 1.00 97.00 84 GLU A N 1
ATOM 632 C CA . GLU A 1 84 ? -6.249 3.437 15.728 1.00 97.00 84 GLU A CA 1
ATOM 633 C C . GLU A 1 84 ? -5.837 4.728 15.006 1.00 97.00 84 GLU A C 1
ATOM 635 O O . GLU A 1 84 ? -6.569 5.717 15.079 1.00 97.00 84 GLU A O 1
ATOM 640 N N . SER A 1 85 ? -4.762 4.696 14.208 1.00 97.12 85 SER A N 1
ATOM 641 C CA . SER A 1 85 ? -4.405 5.806 13.310 1.00 97.12 85 SER A CA 1
ATOM 642 C C . SER A 1 85 ? -5.543 6.150 12.342 1.00 97.12 85 SER A C 1
ATOM 644 O O . SER A 1 85 ? -5.856 7.325 12.170 1.00 97.12 85 SER A O 1
ATOM 646 N N . TYR A 1 86 ? -6.224 5.149 11.769 1.00 96.75 86 TYR A N 1
ATOM 647 C CA . TYR A 1 86 ? -7.355 5.355 10.858 1.00 96.75 86 TYR A CA 1
ATOM 648 C C . TYR A 1 86 ? -8.544 6.053 11.531 1.00 96.75 86 TYR A C 1
ATOM 650 O O . TYR A 1 86 ? -9.159 6.938 10.941 1.00 96.75 86 TYR A O 1
ATOM 658 N N . LYS A 1 87 ? -8.854 5.721 12.791 1.00 95.00 87 LYS A N 1
ATOM 659 C CA . LYS A 1 87 ? -9.892 6.435 13.563 1.00 95.00 87 LYS A CA 1
ATOM 660 C C . LYS A 1 87 ? -9.514 7.889 13.854 1.00 95.00 87 LYS A C 1
ATOM 662 O O . LYS A 1 87 ? -10.413 8.709 14.035 1.00 95.00 87 LYS A O 1
ATOM 667 N N . GLN A 1 88 ? -8.219 8.194 13.948 1.00 97.12 88 GLN A N 1
ATOM 668 C CA . GLN A 1 88 ? -7.717 9.531 14.259 1.00 97.12 88 GLN A CA 1
ATOM 669 C C . GLN A 1 88 ? -7.638 10.433 13.017 1.00 97.12 88 GLN A C 1
ATOM 671 O O . GLN A 1 88 ? -8.137 11.556 13.055 1.00 97.12 88 GLN A O 1
ATOM 676 N N . ASP A 1 89 ? -7.036 9.951 11.927 1.00 96.19 89 ASP A N 1
ATOM 677 C CA . ASP A 1 89 ? -6.989 10.620 10.622 1.00 96.19 89 ASP A CA 1
ATOM 678 C C . ASP A 1 89 ? -7.019 9.563 9.504 1.00 96.19 89 ASP A C 1
ATOM 680 O O . ASP A 1 89 ? -6.028 8.881 9.219 1.00 96.19 89 ASP A O 1
ATOM 684 N N . ARG A 1 90 ? -8.189 9.431 8.865 1.00 95.06 90 ARG A N 1
ATOM 685 C CA . ARG A 1 90 ? -8.427 8.455 7.791 1.00 95.06 90 ARG A CA 1
ATOM 686 C C . ARG A 1 90 ? -7.534 8.700 6.575 1.00 95.06 90 ARG A C 1
ATOM 688 O O . ARG A 1 90 ? -7.103 7.731 5.956 1.00 95.06 90 ARG A O 1
ATOM 695 N N . ASP A 1 91 ? -7.227 9.958 6.250 1.00 95.19 91 ASP A N 1
ATOM 696 C CA . ASP A 1 91 ? -6.424 10.283 5.069 1.00 95.19 91 ASP A CA 1
ATOM 697 C C . ASP A 1 91 ? -4.970 9.857 5.267 1.00 95.19 91 ASP A C 1
ATOM 699 O O . ASP A 1 91 ? -4.364 9.279 4.368 1.00 95.19 91 ASP A O 1
ATOM 703 N N . LEU A 1 92 ? -4.400 10.147 6.442 1.00 95.88 92 LEU A N 1
ATOM 704 C CA . LEU A 1 92 ? -3.013 9.793 6.750 1.00 95.88 92 LEU A CA 1
ATOM 705 C C . LEU A 1 92 ? -2.839 8.275 6.872 1.00 95.88 92 LEU A C 1
ATOM 707 O O . LEU A 1 92 ? -1.899 7.721 6.306 1.00 95.88 92 LEU A O 1
ATOM 711 N N . ALA A 1 93 ? -3.776 7.580 7.520 1.00 96.38 93 ALA A N 1
ATOM 712 C CA . ALA A 1 93 ? -3.728 6.123 7.611 1.00 96.38 93 ALA A CA 1
ATOM 713 C C . ALA A 1 93 ? -3.896 5.433 6.241 1.00 96.38 93 ALA A C 1
ATOM 715 O O . ALA A 1 93 ? -3.221 4.435 5.968 1.00 96.38 93 ALA A O 1
ATOM 716 N N . LEU A 1 94 ? -4.745 5.961 5.347 1.00 96.06 94 LEU A N 1
ATOM 717 C CA . LEU A 1 94 ? -4.827 5.466 3.966 1.00 96.06 94 LEU A CA 1
ATOM 718 C C . LEU A 1 94 ? -3.578 5.804 3.158 1.00 96.06 94 LEU A C 1
ATOM 720 O O . LEU A 1 94 ? -3.130 4.959 2.390 1.00 96.06 94 LEU A O 1
ATOM 724 N N . LEU A 1 95 ? -2.970 6.976 3.353 1.00 96.38 95 LEU A N 1
ATOM 725 C CA . LEU A 1 95 ? -1.700 7.326 2.717 1.00 96.38 95 LEU A CA 1
ATOM 726 C C . LEU A 1 95 ? -0.590 6.331 3.088 1.00 96.38 95 LEU A C 1
ATOM 728 O O . LEU A 1 95 ? 0.162 5.903 2.210 1.00 96.38 95 LEU A O 1
ATOM 732 N N . ASP A 1 96 ? -0.511 5.925 4.356 1.00 96.81 96 ASP A N 1
ATOM 733 C CA . ASP A 1 96 ? 0.422 4.891 4.815 1.00 96.81 96 ASP A CA 1
ATOM 734 C C . ASP A 1 96 ? 0.129 3.528 4.170 1.00 96.81 96 ASP A C 1
ATOM 736 O O . ASP A 1 96 ? 1.058 2.827 3.762 1.00 96.81 96 ASP A O 1
ATOM 740 N N . LEU A 1 97 ? -1.148 3.160 4.016 1.00 96.50 97 LEU A N 1
ATOM 741 C CA . LEU A 1 97 ? -1.561 1.903 3.380 1.00 96.50 97 LEU A CA 1
ATOM 742 C C . LEU A 1 97 ? -1.317 1.899 1.856 1.00 96.50 97 LEU A C 1
ATOM 744 O O . LEU A 1 97 ? -0.890 0.890 1.295 1.00 96.50 97 LEU A O 1
ATOM 748 N N . ILE A 1 98 ? -1.509 3.034 1.181 1.00 95.81 98 ILE A N 1
ATOM 749 C CA . ILE A 1 98 ? -1.160 3.227 -0.234 1.00 95.81 98 ILE A CA 1
ATOM 750 C C . ILE A 1 98 ? 0.356 3.095 -0.408 1.00 95.81 98 ILE A C 1
ATOM 752 O O . ILE A 1 98 ? 0.822 2.288 -1.216 1.00 95.81 98 ILE A O 1
ATOM 756 N N . ASN A 1 99 ? 1.138 3.833 0.388 1.00 96.62 99 ASN A N 1
ATOM 757 C CA . ASN A 1 99 ? 2.598 3.755 0.360 1.00 96.62 99 ASN A CA 1
ATOM 758 C C . ASN A 1 99 ? 3.110 2.351 0.702 1.00 96.62 99 ASN A C 1
ATOM 760 O O . ASN A 1 99 ? 4.082 1.901 0.099 1.00 96.62 99 ASN A O 1
ATOM 764 N N . PHE A 1 100 ? 2.437 1.619 1.594 1.00 97.56 100 PHE A N 1
ATOM 765 C CA . PHE A 1 100 ? 2.733 0.215 1.865 1.00 97.56 100 PHE A CA 1
ATOM 766 C C . PHE A 1 100 ? 2.653 -0.644 0.596 1.00 97.56 100 PHE A C 1
ATOM 768 O O . PHE A 1 100 ? 3.631 -1.321 0.279 1.00 97.56 100 PHE A O 1
ATOM 775 N N . PHE A 1 101 ? 1.558 -0.600 -0.171 1.00 96.88 101 PHE A N 1
ATOM 776 C CA . PHE A 1 101 ? 1.431 -1.392 -1.406 1.00 96.88 101 PHE A CA 1
ATOM 777 C C . PHE A 1 101 ? 2.443 -0.983 -2.493 1.00 96.88 101 PHE A C 1
ATOM 779 O O . PHE A 1 101 ? 3.025 -1.847 -3.162 1.00 96.88 101 PHE A O 1
ATOM 786 N N . ILE A 1 102 ? 2.715 0.319 -2.629 1.00 95.19 102 ILE A N 1
ATOM 787 C CA . ILE A 1 102 ? 3.726 0.858 -3.553 1.00 95.19 102 ILE A CA 1
ATOM 788 C C . ILE A 1 102 ? 5.139 0.360 -3.177 1.00 95.19 102 ILE A C 1
ATOM 790 O O . ILE A 1 102 ? 5.845 -0.189 -4.028 1.00 95.19 102 ILE A O 1
ATOM 794 N N . GLN A 1 103 ? 5.521 0.432 -1.897 1.00 95.50 103 GLN A N 1
ATOM 795 C CA . GLN A 1 103 ? 6.820 -0.044 -1.391 1.00 95.50 103 GLN A CA 1
ATOM 796 C C . GLN A 1 103 ? 6.941 -1.579 -1.416 1.00 95.50 103 GLN A C 1
ATOM 798 O O . GLN A 1 103 ? 8.003 -2.111 -1.746 1.00 95.50 103 GLN A O 1
ATOM 803 N N . CYS A 1 104 ? 5.854 -2.321 -1.166 1.00 96.31 104 CYS A N 1
ATOM 804 C CA . CYS A 1 104 ? 5.811 -3.783 -1.336 1.00 96.31 104 CYS A CA 1
ATOM 805 C C . CYS A 1 104 ? 6.096 -4.213 -2.782 1.00 96.31 104 CYS A C 1
ATOM 807 O O . CYS A 1 104 ? 6.651 -5.290 -3.008 1.00 96.31 104 CYS A O 1
ATOM 809 N N . SER A 1 105 ? 5.779 -3.347 -3.747 1.00 94.69 105 SER A N 1
ATOM 810 C CA . SER A 1 105 ? 6.093 -3.536 -5.165 1.00 94.69 105 SER A CA 1
ATOM 811 C C . SER A 1 105 ? 7.540 -3.169 -5.522 1.00 94.69 105 SER A C 1
ATOM 813 O O . SER A 1 105 ? 7.936 -3.310 -6.671 1.00 94.69 105 SER A O 1
ATOM 815 N N . GLY A 1 106 ? 8.352 -2.706 -4.566 1.00 93.06 106 GLY A N 1
ATOM 816 C CA . GLY A 1 106 ? 9.741 -2.295 -4.792 1.00 93.06 106 GLY A CA 1
ATOM 817 C C . GLY A 1 106 ? 9.912 -0.878 -5.345 1.00 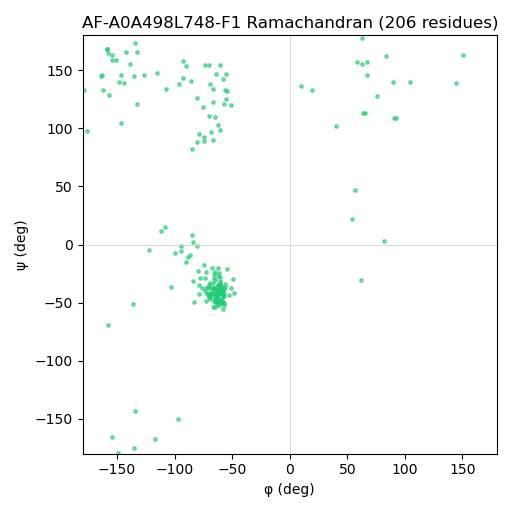93.06 106 GLY A C 1
ATOM 818 O O . GLY A 1 106 ? 11.046 -0.470 -5.589 1.00 93.06 106 GLY A O 1
ATOM 819 N N . CYS A 1 107 ? 8.826 -0.115 -5.510 1.00 92.62 107 CYS A N 1
ATOM 820 C CA . CYS A 1 107 ? 8.924 1.294 -5.877 1.00 92.62 107 CYS A CA 1
ATOM 821 C C . CYS A 1 107 ? 9.565 2.084 -4.723 1.00 92.62 107 CYS A C 1
ATOM 823 O O 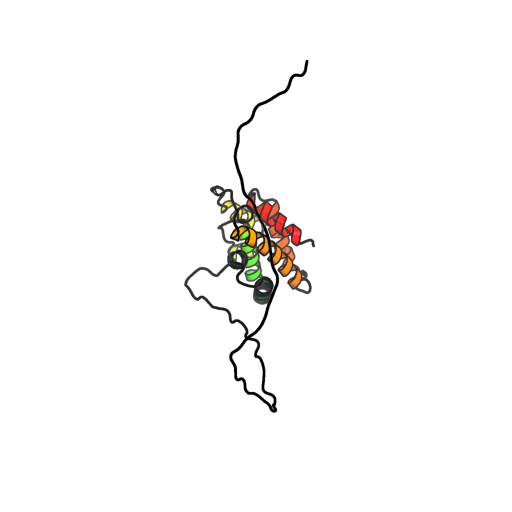. CYS A 1 107 ? 9.204 1.902 -3.558 1.00 92.62 107 CYS A O 1
ATOM 825 N N . LYS A 1 108 ? 10.529 2.948 -5.058 1.00 89.12 108 LYS A N 1
ATOM 826 C CA . LYS A 1 108 ? 11.217 3.844 -4.111 1.00 89.12 108 LYS A CA 1
ATOM 827 C C . LYS A 1 108 ? 10.514 5.202 -3.979 1.00 89.12 108 LYS A C 1
ATOM 829 O O . LYS A 1 108 ? 10.802 5.941 -3.040 1.00 89.12 108 LYS A O 1
ATOM 834 N N . GLY A 1 109 ? 9.614 5.518 -4.914 1.00 90.25 109 GLY A N 1
ATOM 835 C CA . GLY A 1 109 ? 8.745 6.689 -4.866 1.00 90.25 109 GLY A CA 1
ATOM 836 C C . GLY A 1 109 ? 7.832 6.671 -3.642 1.00 90.25 109 GLY A C 1
ATOM 837 O O . GLY A 1 109 ? 7.546 5.619 -3.066 1.00 90.25 109 GLY A O 1
ATOM 838 N N . THR A 1 110 ? 7.400 7.852 -3.207 1.00 92.56 110 THR A N 1
ATOM 839 C CA . THR A 1 110 ? 6.532 8.013 -2.032 1.00 92.56 110 THR A CA 1
ATOM 840 C C . THR A 1 110 ? 5.380 8.946 -2.366 1.00 92.56 110 THR A C 1
ATOM 842 O O . THR A 1 110 ? 5.576 10.118 -2.694 1.00 92.56 110 THR A O 1
ATOM 845 N N . VAL A 1 111 ? 4.158 8.437 -2.234 1.00 94.50 111 VAL A N 1
ATOM 846 C CA . VAL A 1 111 ? 2.936 9.225 -2.376 1.00 94.50 111 VAL A CA 1
ATOM 847 C C . VAL A 1 111 ? 2.875 10.218 -1.219 1.00 94.50 111 VAL A C 1
ATOM 849 O O . VAL A 1 111 ? 2.906 9.835 -0.049 1.00 94.50 111 VAL A O 1
ATOM 852 N N . ARG A 1 112 ? 2.791 11.510 -1.543 1.00 94.50 112 ARG A N 1
ATOM 853 C CA . ARG A 1 112 ? 2.667 12.598 -0.560 1.00 94.50 112 ARG A CA 1
ATOM 854 C C . ARG A 1 112 ? 1.191 12.887 -0.274 1.00 94.50 112 ARG A C 1
ATOM 856 O O . ARG A 1 112 ? 0.352 12.712 -1.155 1.00 94.50 112 ARG A O 1
ATOM 863 N N . ILE A 1 113 ? 0.868 13.419 0.908 1.00 94.38 113 ILE A N 1
ATOM 864 C CA . ILE A 1 113 ? -0.519 13.767 1.288 1.00 94.38 113 ILE A CA 1
ATOM 865 C C . ILE A 1 113 ? -1.188 14.737 0.297 1.00 94.38 113 ILE A C 1
ATOM 867 O O . ILE A 1 113 ? -2.376 14.623 0.007 1.00 94.38 113 ILE A O 1
ATOM 871 N N . GLU A 1 114 ? -0.411 15.647 -0.298 1.00 94.44 114 GLU A N 1
ATOM 872 C CA . GLU A 1 114 ? -0.867 16.538 -1.372 1.00 94.44 114 GLU A CA 1
ATOM 873 C C . GLU A 1 114 ? -1.314 15.776 -2.625 1.00 94.44 114 GLU A C 1
ATOM 875 O O . GLU A 1 114 ? -2.248 16.202 -3.295 1.00 94.44 114 GLU A O 1
ATOM 880 N N . MET A 1 115 ? -0.661 14.660 -2.954 1.00 92.56 115 MET A N 1
ATOM 881 C CA . MET A 1 115 ? -1.034 13.830 -4.099 1.00 92.56 115 MET A CA 1
ATOM 882 C C . MET A 1 115 ? -2.326 13.084 -3.787 1.00 92.56 115 MET A C 1
ATOM 884 O O . MET A 1 115 ? -3.269 13.177 -4.560 1.00 92.56 115 MET A O 1
ATOM 888 N N . PHE A 1 116 ? -2.411 12.440 -2.620 1.00 92.75 116 PHE A N 1
ATOM 889 C CA . PHE A 1 116 ? -3.613 11.713 -2.202 1.00 92.75 116 PHE A CA 1
ATOM 890 C C . PHE A 1 116 ? -4.866 12.602 -2.123 1.00 92.75 116 PHE A C 1
ATOM 892 O O . PHE A 1 116 ? -5.937 12.188 -2.552 1.00 92.75 116 PHE A O 1
ATOM 899 N N . ARG A 1 117 ? -4.738 13.851 -1.652 1.00 92.56 117 ARG A N 1
ATOM 900 C CA . ARG A 1 117 ? -5.875 14.785 -1.552 1.00 92.56 117 ARG A CA 1
ATOM 901 C C . ARG A 1 117 ? -6.274 15.475 -2.860 1.00 92.56 117 ARG A C 1
ATOM 903 O O . ARG A 1 117 ? -7.400 15.953 -2.946 1.00 92.56 117 ARG A O 1
ATOM 910 N N . ASN A 1 118 ? -5.378 15.580 -3.847 1.00 94.06 118 ASN A N 1
ATOM 911 C CA . ASN A 1 118 ? -5.612 16.386 -5.059 1.00 94.06 118 ASN A CA 1
ATOM 912 C C . ASN A 1 118 ? -5.528 15.600 -6.381 1.00 94.06 118 ASN A C 1
ATOM 914 O O . ASN A 1 118 ? -5.765 16.181 -7.438 1.00 94.06 118 ASN A O 1
ATOM 918 N N . MET A 1 119 ? -5.173 14.313 -6.355 1.00 93.31 119 MET A N 1
ATOM 919 C CA . MET A 1 119 ? -5.011 13.470 -7.544 1.00 93.31 119 MET A CA 1
ATOM 920 C C . MET A 1 119 ? -5.850 12.202 -7.405 1.00 93.31 119 MET A C 1
ATOM 922 O O . MET A 1 119 ? -5.986 11.646 -6.319 1.00 93.31 119 MET A O 1
ATOM 926 N N . GLN A 1 120 ? -6.388 11.708 -8.518 1.00 91.38 120 GLN A N 1
ATOM 927 C CA . GLN A 1 120 ? -7.045 10.401 -8.538 1.00 91.38 120 GLN A CA 1
ATOM 928 C C . GLN A 1 120 ? -6.006 9.275 -8.470 1.00 91.38 120 GLN A C 1
ATOM 930 O O . GLN A 1 120 ? -4.886 9.435 -8.963 1.00 91.38 120 GLN A O 1
ATOM 935 N N . ASN A 1 121 ? -6.403 8.102 -7.962 1.00 89.81 121 ASN A N 1
ATOM 936 C CA . ASN A 1 121 ? -5.549 6.909 -7.887 1.00 89.81 121 ASN A CA 1
ATOM 937 C C . ASN A 1 121 ? -4.828 6.608 -9.214 1.00 89.81 121 ASN A C 1
ATOM 939 O O . ASN A 1 121 ? -3.629 6.351 -9.206 1.00 89.81 121 ASN A O 1
ATOM 943 N N . ALA A 1 122 ? -5.504 6.741 -10.360 1.00 90.25 122 ALA A N 1
ATOM 944 C CA . ALA A 1 122 ? -4.896 6.553 -11.681 1.00 90.25 122 ALA A CA 1
ATOM 945 C C . ALA A 1 122 ? -3.707 7.501 -11.961 1.00 90.25 122 ALA A C 1
ATOM 947 O O . ALA A 1 122 ? -2.703 7.085 -12.539 1.00 90.25 122 ALA A O 1
ATOM 948 N N . GLU A 1 123 ? -3.774 8.766 -11.531 1.00 93.38 123 GLU A N 1
ATOM 949 C CA . GLU A 1 123 ? -2.661 9.708 -11.700 1.00 93.38 123 GLU A CA 1
ATOM 950 C C . GLU A 1 123 ? -1.527 9.438 -10.700 1.00 93.38 123 GLU A C 1
ATOM 952 O O . GLU A 1 123 ? -0.354 9.536 -11.070 1.00 93.38 123 GLU A O 1
ATOM 957 N N . ILE A 1 124 ? -1.860 9.052 -9.464 1.00 93.38 124 ILE A N 1
ATOM 958 C CA . ILE A 1 124 ? -0.876 8.636 -8.453 1.00 93.38 124 ILE A CA 1
ATOM 959 C C . ILE A 1 124 ? -0.089 7.421 -8.963 1.00 93.38 124 ILE A C 1
ATOM 961 O O . ILE A 1 124 ? 1.139 7.443 -8.963 1.00 93.38 124 ILE A O 1
ATOM 965 N N . ILE A 1 125 ? -0.783 6.399 -9.471 1.00 92.88 125 ILE A N 1
ATOM 966 C CA . ILE A 1 125 ? -0.185 5.178 -10.030 1.00 92.88 125 ILE A CA 1
ATOM 967 C C . ILE A 1 125 ? 0.700 5.498 -11.237 1.00 92.88 125 ILE A C 1
ATOM 969 O O . ILE A 1 125 ? 1.793 4.942 -11.350 1.00 92.88 125 ILE A O 1
ATOM 973 N N . ARG A 1 126 ? 0.282 6.429 -12.106 1.00 92.75 126 ARG A N 1
ATOM 974 C CA . ARG A 1 126 ? 1.119 6.904 -13.216 1.00 92.75 126 ARG A CA 1
ATOM 975 C C . ARG A 1 126 ? 2.413 7.549 -12.710 1.00 92.75 126 ARG A C 1
ATOM 977 O O . ARG A 1 126 ? 3.479 7.159 -13.168 1.00 92.75 126 ARG A O 1
ATOM 984 N N . LYS A 1 127 ? 2.349 8.455 -11.729 1.00 93.25 127 LYS A N 1
ATOM 985 C CA . LYS A 1 127 ? 3.552 9.079 -11.142 1.00 93.25 127 LYS A CA 1
ATOM 986 C C . LYS A 1 127 ? 4.467 8.059 -10.456 1.00 93.25 127 LYS A C 1
ATOM 988 O O . LYS A 1 127 ? 5.664 8.065 -10.695 1.00 93.25 127 LYS A O 1
ATOM 993 N N . MET A 1 128 ? 3.914 7.116 -9.691 1.00 93.88 128 MET A N 1
ATOM 994 C CA . MET A 1 128 ? 4.696 6.029 -9.074 1.00 93.88 128 MET A CA 1
ATOM 995 C C . MET A 1 128 ? 5.268 5.029 -10.098 1.00 93.88 128 MET A C 1
ATOM 997 O O . MET A 1 128 ? 6.219 4.314 -9.788 1.00 93.88 128 MET A O 1
ATOM 1001 N N . THR A 1 129 ? 4.702 4.977 -11.309 1.00 90.44 129 THR A N 1
ATOM 1002 C CA . THR A 1 129 ? 5.245 4.244 -12.465 1.00 90.44 129 THR A CA 1
ATOM 1003 C C . THR A 1 129 ? 6.386 5.017 -13.128 1.00 90.44 129 THR A C 1
ATOM 1005 O O . THR A 1 129 ? 7.413 4.423 -13.426 1.00 90.44 129 THR A O 1
ATOM 1008 N N . GLU A 1 130 ? 6.253 6.335 -13.296 1.00 89.12 130 GLU A N 1
ATOM 1009 C CA . GLU A 1 130 ? 7.320 7.223 -13.792 1.00 89.12 130 GLU A CA 1
ATOM 1010 C C . GLU A 1 130 ? 8.521 7.296 -12.820 1.00 89.12 130 GLU A C 1
ATOM 1012 O O . GLU A 1 130 ? 9.660 7.429 -13.257 1.00 89.12 130 GLU A O 1
ATOM 1017 N N . GLU A 1 131 ? 8.283 7.156 -11.511 1.00 87.06 131 GLU A N 1
ATOM 1018 C CA . GLU A 1 131 ? 9.308 7.045 -10.457 1.00 87.06 131 GLU A CA 1
ATOM 1019 C C . GLU A 1 131 ? 9.843 5.607 -10.254 1.00 87.06 131 GLU A C 1
ATOM 1021 O O . GLU A 1 131 ? 10.651 5.370 -9.348 1.00 87.06 131 GLU A O 1
ATOM 1026 N N . PHE A 1 132 ? 9.401 4.620 -11.047 1.00 86.38 132 PHE A N 1
ATOM 1027 C CA . PHE A 1 132 ? 9.833 3.232 -10.876 1.00 86.38 132 PHE A CA 1
ATOM 1028 C C . PHE A 1 132 ? 11.213 2.977 -11.502 1.00 86.38 132 PHE A C 1
ATOM 1030 O O . PHE A 1 132 ? 11.444 3.200 -12.686 1.00 86.38 132 PHE A O 1
ATOM 1037 N N . ASP A 1 133 ? 12.126 2.441 -10.695 1.00 80.56 133 ASP A N 1
ATOM 1038 C CA . ASP A 1 133 ? 13.484 2.069 -11.094 1.00 80.56 133 ASP A CA 1
ATOM 1039 C C . ASP A 1 133 ? 13.478 0.703 -11.812 1.00 80.56 133 ASP A C 1
ATOM 1041 O O . ASP A 1 133 ? 13.581 -0.354 -11.182 1.00 80.56 133 ASP A O 1
ATOM 1045 N N . GLU A 1 134 ? 13.276 0.719 -13.135 1.00 67.62 134 GLU A N 1
ATOM 1046 C CA . GLU A 1 134 ? 13.163 -0.500 -13.955 1.00 67.62 134 GLU A CA 1
ATOM 1047 C C . GLU A 1 134 ? 14.462 -1.327 -14.013 1.00 67.62 134 GLU A C 1
ATOM 1049 O O . GLU A 1 134 ? 14.395 -2.552 -14.173 1.00 67.62 134 GLU A O 1
ATOM 1054 N N . ASP A 1 135 ? 15.629 -0.698 -13.820 1.00 67.69 135 ASP A N 1
ATOM 1055 C CA . ASP A 1 135 ? 16.955 -1.310 -14.008 1.00 67.69 135 ASP A CA 1
ATOM 1056 C C . ASP A 1 135 ? 17.212 -2.504 -13.073 1.00 67.69 135 ASP A C 1
ATOM 1058 O O . ASP A 1 135 ? 18.022 -3.383 -13.378 1.00 67.69 135 ASP A O 1
ATOM 1062 N N . SER A 1 136 ? 16.523 -2.569 -11.927 1.00 65.94 136 SER A N 1
ATOM 1063 C CA . SER A 1 136 ? 16.754 -3.629 -10.943 1.00 65.94 136 SER A CA 1
ATOM 1064 C C . SER A 1 136 ? 16.117 -4.973 -11.316 1.00 65.94 136 SER A C 1
ATOM 1066 O O . SER A 1 136 ? 16.617 -5.996 -10.846 1.00 65.94 136 SER A O 1
ATOM 1068 N N . GLY A 1 137 ? 15.010 -4.997 -12.077 1.00 76.88 137 GLY A N 1
ATOM 1069 C CA . GLY A 1 137 ? 14.219 -6.190 -12.462 1.00 76.88 137 GLY A CA 1
ATOM 1070 C C . GLY A 1 137 ? 13.568 -7.014 -11.325 1.00 76.88 137 GLY A C 1
ATOM 1071 O O . GLY A 1 137 ? 12.503 -7.610 -11.505 1.00 76.88 137 GLY A O 1
ATOM 1072 N N . ASP A 1 138 ? 14.201 -7.036 -10.157 1.00 88.94 138 ASP A N 1
ATOM 1073 C CA . ASP A 1 138 ? 13.814 -7.696 -8.918 1.00 88.94 138 ASP A CA 1
ATOM 1074 C C . ASP A 1 138 ? 13.021 -6.763 -7.994 1.00 88.94 138 ASP A C 1
ATOM 1076 O O . ASP A 1 138 ? 13.320 -5.580 -7.855 1.00 88.94 138 ASP A O 1
ATOM 1080 N N . TYR A 1 139 ? 12.035 -7.326 -7.299 1.00 93.38 139 TYR A N 1
ATOM 1081 C CA . TYR A 1 139 ? 11.191 -6.626 -6.328 1.00 93.38 139 TYR A CA 1
ATOM 1082 C C . TYR A 1 139 ? 10.884 -7.551 -5.132 1.00 93.38 139 TYR A C 1
ATOM 1084 O O . TYR A 1 139 ? 11.122 -8.760 -5.217 1.00 93.38 139 TYR A O 1
ATOM 1092 N N . PRO A 1 140 ? 10.373 -7.045 -3.991 1.00 93.69 140 PRO A N 1
ATOM 1093 C CA . PRO A 1 140 ? 10.248 -7.810 -2.740 1.00 93.69 140 PRO A CA 1
ATOM 1094 C C . PRO A 1 140 ? 9.589 -9.200 -2.843 1.00 93.69 140 PRO A C 1
ATOM 1096 O O . PRO A 1 140 ? 9.939 -10.114 -2.088 1.00 93.69 140 PRO A O 1
ATOM 1099 N N . LEU A 1 141 ? 8.670 -9.390 -3.798 1.00 92.50 141 LEU A N 1
ATOM 1100 C CA . LEU A 1 141 ? 7.989 -10.664 -4.058 1.00 92.50 141 LEU A CA 1
ATOM 1101 C C . LEU A 1 141 ? 8.730 -11.620 -5.018 1.00 92.50 141 LEU A C 1
ATOM 1103 O O . LEU A 1 141 ? 8.327 -12.780 -5.119 1.00 92.50 141 LEU A O 1
ATOM 1107 N N . THR A 1 142 ? 9.811 -11.209 -5.695 1.00 92.56 142 THR A N 1
ATOM 1108 C CA . THR A 1 142 ? 10.679 -12.103 -6.501 1.00 92.56 142 THR A CA 1
ATOM 1109 C C . THR A 1 142 ? 11.985 -12.445 -5.804 1.00 92.56 142 THR A C 1
ATOM 1111 O O . THR A 1 142 ? 12.399 -13.608 -5.870 1.00 92.56 142 THR A O 1
ATOM 1114 N N . ILE A 1 143 ? 12.576 -11.501 -5.060 1.00 92.94 143 ILE A N 1
ATOM 1115 C CA . ILE A 1 143 ? 13.907 -11.661 -4.457 1.00 92.94 143 ILE A CA 1
ATOM 1116 C C . ILE A 1 143 ? 13.966 -12.915 -3.574 1.00 92.94 143 ILE A C 1
ATOM 1118 O O . ILE A 1 143 ? 13.092 -13.182 -2.740 1.00 92.94 143 ILE A O 1
ATOM 1122 N N . SER A 1 144 ? 15.023 -13.705 -3.759 1.00 91.44 144 SER A N 1
ATOM 1123 C CA . SER A 1 144 ? 15.278 -14.919 -2.985 1.00 91.44 144 SER A CA 1
ATOM 1124 C C . SER A 1 144 ? 16.025 -14.629 -1.682 1.00 91.44 144 SER A C 1
ATOM 1126 O O . SER A 1 144 ? 16.955 -13.833 -1.634 1.00 91.44 144 SER A O 1
ATOM 1128 N N . GLY A 1 145 ? 15.651 -15.327 -0.610 1.00 94.50 145 GLY A N 1
ATOM 1129 C CA . GLY A 1 145 ? 16.362 -15.299 0.672 1.00 94.50 145 GLY A CA 1
ATOM 1130 C C . GLY A 1 145 ? 15.429 -15.541 1.863 1.00 94.50 145 GLY A C 1
ATOM 1131 O O . GLY A 1 145 ? 14.214 -15.409 1.711 1.00 94.50 145 GLY A O 1
ATOM 1132 N N . PRO A 1 146 ? 15.949 -15.890 3.056 1.00 94.81 146 PRO A N 1
ATOM 1133 C CA . PRO A 1 146 ? 15.115 -16.134 4.237 1.00 94.81 146 PRO A CA 1
ATOM 1134 C C . PRO A 1 146 ? 14.268 -14.918 4.637 1.00 94.81 146 PRO A C 1
ATOM 1136 O O . PRO A 1 146 ? 13.086 -15.072 4.932 1.00 94.81 146 PRO A O 1
ATOM 1139 N N . LEU A 1 147 ? 14.851 -13.712 4.575 1.00 94.44 147 LEU A N 1
ATOM 1140 C CA . LEU A 1 147 ? 14.163 -12.451 4.872 1.00 94.44 147 LEU A CA 1
ATOM 1141 C C . LEU A 1 147 ? 12.983 -12.215 3.919 1.00 94.44 147 LEU A C 1
ATOM 1143 O O . LEU A 1 147 ? 11.861 -12.019 4.369 1.00 94.44 147 LEU A O 1
ATOM 1147 N N . TRP A 1 148 ? 13.217 -12.303 2.608 1.00 95.06 148 TRP A N 1
ATOM 1148 C CA . TRP A 1 148 ? 12.186 -12.056 1.599 1.00 95.06 148 TRP A CA 1
ATOM 1149 C C . TRP A 1 148 ? 11.104 -13.142 1.573 1.00 95.06 148 TRP A C 1
ATOM 1151 O O . TRP A 1 148 ? 9.934 -12.831 1.380 1.00 95.06 148 TRP A O 1
ATOM 1161 N N . LYS A 1 149 ? 11.446 -14.405 1.868 1.00 94.25 149 LYS A N 1
ATOM 1162 C CA . LYS A 1 149 ? 10.444 -15.462 2.097 1.00 94.25 149 LYS A CA 1
ATOM 1163 C C . LYS A 1 149 ? 9.548 -15.154 3.301 1.00 94.25 149 LYS A C 1
ATOM 1165 O O . LYS A 1 149 ? 8.338 -15.327 3.196 1.00 94.25 149 LYS A O 1
ATOM 1170 N N . LYS A 1 150 ? 10.119 -14.667 4.413 1.00 95.38 150 LYS A N 1
ATOM 1171 C CA . LYS A 1 150 ? 9.347 -14.211 5.581 1.00 95.38 150 LYS A CA 1
ATOM 1172 C C . LYS A 1 150 ? 8.470 -13.007 5.226 1.00 95.38 150 LYS A C 1
ATOM 1174 O O . LYS A 1 150 ? 7.294 -13.016 5.559 1.00 95.38 150 LYS A O 1
ATOM 1179 N N . PHE A 1 151 ? 9.003 -12.020 4.503 1.00 96.75 151 PHE A N 1
ATOM 1180 C CA . PHE A 1 151 ? 8.234 -10.858 4.048 1.00 96.75 151 PHE A CA 1
ATOM 1181 C C . PHE A 1 151 ? 7.007 -11.257 3.215 1.00 96.75 151 PHE A C 1
ATOM 1183 O O . PHE A 1 151 ? 5.929 -10.754 3.494 1.00 96.75 151 PHE A O 1
ATOM 1190 N N . ARG A 1 152 ? 7.124 -12.198 2.264 1.00 94.88 152 ARG A N 1
ATOM 1191 C CA . ARG A 1 152 ? 5.966 -12.676 1.479 1.00 94.88 152 ARG A CA 1
ATOM 1192 C C . ARG A 1 152 ? 4.854 -13.249 2.363 1.00 94.88 152 ARG A C 1
ATOM 1194 O O . ARG A 1 152 ? 3.696 -12.922 2.153 1.00 94.88 152 ARG A O 1
ATOM 1201 N N . TYR A 1 153 ? 5.207 -14.065 3.361 1.00 95.44 153 TYR A N 1
ATOM 1202 C CA . TYR A 1 153 ? 4.237 -14.578 4.337 1.00 95.44 153 TYR A CA 1
ATOM 1203 C C . TYR A 1 153 ? 3.610 -13.433 5.147 1.00 95.44 153 TYR A C 1
ATOM 1205 O O . TYR A 1 153 ? 2.391 -13.329 5.222 1.00 95.44 153 TYR A O 1
ATOM 1213 N N . ASN A 1 154 ? 4.445 -12.542 5.689 1.00 97.19 154 ASN A N 1
ATOM 1214 C CA . ASN A 1 154 ? 4.015 -11.396 6.486 1.00 97.19 154 ASN A CA 1
ATOM 1215 C C . ASN A 1 154 ? 3.106 -10.430 5.699 1.00 97.19 154 ASN A C 1
ATOM 1217 O O . ASN A 1 154 ? 2.195 -9.854 6.277 1.00 97.19 154 ASN A O 1
ATOM 1221 N N . PHE A 1 155 ? 3.342 -10.247 4.397 1.00 96.81 155 PHE A N 1
ATOM 1222 C CA . PHE A 1 155 ? 2.520 -9.421 3.510 1.00 96.81 155 PHE A CA 1
ATOM 1223 C C . PHE A 1 155 ? 1.105 -9.992 3.365 1.00 96.81 155 PHE A C 1
ATOM 1225 O O . PHE A 1 155 ? 0.133 -9.275 3.590 1.00 96.81 155 PHE A O 1
ATOM 1232 N N . CYS A 1 156 ? 0.984 -11.292 3.075 1.00 95.69 156 CYS A N 1
ATOM 1233 C CA . CYS A 1 156 ? -0.317 -11.960 3.018 1.00 95.69 156 CYS A CA 1
ATOM 1234 C C . CYS A 1 156 ? -1.012 -11.947 4.391 1.00 95.69 156 CYS A C 1
ATOM 1236 O O . CYS A 1 156 ? -2.189 -11.614 4.485 1.00 95.69 156 CYS A O 1
ATOM 1238 N N . GLU A 1 157 ? -0.279 -12.248 5.471 1.00 95.88 157 GLU A N 1
ATOM 1239 C CA . GLU A 1 157 ? -0.806 -12.224 6.842 1.00 95.88 157 GLU A CA 1
ATOM 1240 C C . GLU A 1 157 ? -1.318 -10.830 7.238 1.00 95.88 1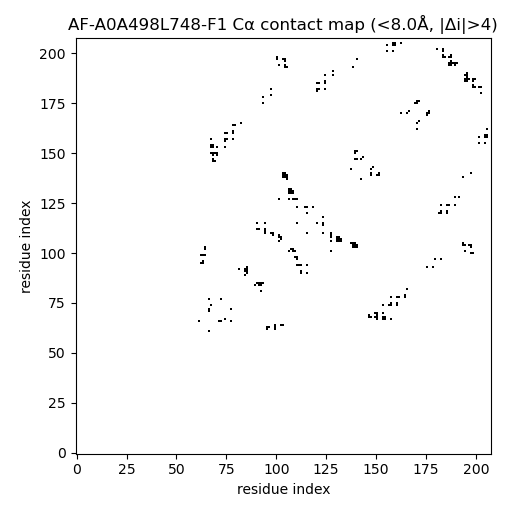57 GLU A C 1
ATOM 1242 O O . GLU A 1 157 ? -2.384 -10.731 7.841 1.00 95.88 157 GLU A O 1
ATOM 1247 N N . PHE A 1 158 ? -0.609 -9.755 6.867 1.00 97.50 158 PHE A N 1
ATOM 1248 C CA . PHE A 1 158 ? -1.043 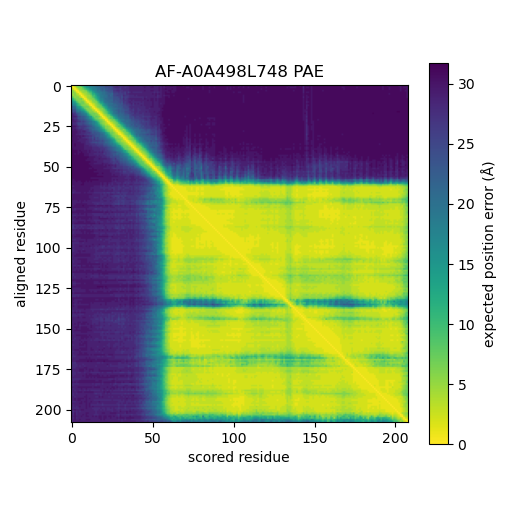-8.377 7.111 1.00 97.50 158 PHE A CA 1
ATOM 1249 C C . PHE A 1 158 ? -2.410 -8.097 6.483 1.00 97.50 158 PHE A C 1
ATOM 1251 O O . PHE A 1 158 ? -3.302 -7.624 7.180 1.00 97.50 158 PHE A O 1
ATOM 1258 N N . ILE A 1 159 ? -2.596 -8.441 5.205 1.00 94.88 159 ILE A N 1
ATOM 1259 C CA . ILE A 1 159 ? -3.850 -8.205 4.474 1.00 94.88 159 ILE A CA 1
ATOM 1260 C C . ILE A 1 159 ? -4.998 -9.009 5.099 1.00 94.88 159 ILE A C 1
ATOM 1262 O O . ILE A 1 159 ? -6.036 -8.438 5.434 1.00 94.88 159 ILE A O 1
ATOM 1266 N N . CYS A 1 160 ? -4.786 -10.304 5.360 1.00 94.38 160 CYS A N 1
ATOM 1267 C CA . CYS A 1 160 ? -5.783 -11.160 6.008 1.00 94.38 160 CYS A CA 1
ATOM 1268 C C . CYS A 1 160 ? -6.202 -10.634 7.391 1.00 94.38 160 CYS A C 1
ATOM 1270 O O . CYS A 1 160 ? -7.385 -10.640 7.734 1.00 94.38 160 CYS A O 1
ATOM 1272 N N . VAL A 1 161 ? -5.242 -10.192 8.213 1.00 95.75 161 VAL A N 1
ATOM 1273 C CA . VAL A 1 161 ? -5.522 -9.671 9.561 1.00 95.75 161 VAL A CA 1
ATOM 1274 C C . VAL A 1 161 ? -6.183 -8.291 9.491 1.00 95.75 161 VAL A C 1
ATOM 1276 O O . VAL A 1 161 ? -7.103 -8.038 10.266 1.00 95.75 161 VAL A O 1
ATOM 1279 N N . LEU A 1 162 ? -5.786 -7.434 8.545 1.00 94.88 162 LEU A N 1
ATOM 1280 C CA . LEU A 1 162 ? -6.388 -6.121 8.303 1.00 94.88 162 LEU A CA 1
ATOM 1281 C C . LEU A 1 162 ? -7.883 -6.239 7.991 1.00 94.88 162 LEU A C 1
ATOM 1283 O O . LEU A 1 162 ? -8.707 -5.684 8.718 1.00 94.88 162 LEU A O 1
ATOM 1287 N N . ILE A 1 163 ? -8.241 -7.028 6.975 1.00 92.50 163 ILE A N 1
ATOM 1288 C CA . ILE A 1 163 ? -9.639 -7.257 6.579 1.00 92.50 163 ILE A CA 1
ATOM 1289 C C . ILE A 1 163 ? -10.424 -7.857 7.750 1.00 92.50 163 ILE A C 1
ATOM 1291 O O . ILE A 1 163 ? -11.483 -7.349 8.125 1.00 92.50 163 ILE A O 1
ATOM 1295 N N . ARG A 1 164 ? -9.864 -8.882 8.405 1.00 93.00 164 ARG A N 1
ATOM 1296 C CA . ARG A 1 164 ? -10.486 -9.547 9.557 1.00 93.00 164 ARG A CA 1
ATOM 1297 C C . ARG A 1 164 ? -10.757 -8.600 10.729 1.00 93.00 164 ARG A C 1
ATOM 1299 O O . ARG A 1 164 ? -11.771 -8.775 11.400 1.00 93.00 164 ARG A O 1
ATOM 1306 N N . GLN A 1 165 ? -9.892 -7.631 11.008 1.00 92.88 165 GLN A N 1
ATOM 1307 C CA . GLN A 1 165 ? -10.128 -6.665 12.086 1.00 92.88 165 GLN A CA 1
ATOM 1308 C C . GLN A 1 165 ? -11.119 -5.567 11.672 1.00 92.88 165 GLN A C 1
ATOM 1310 O O . GLN A 1 165 ? -11.942 -5.144 12.484 1.00 92.88 165 GLN A O 1
ATOM 1315 N N . CYS A 1 166 ? -11.104 -5.153 10.403 1.00 91.69 166 CYS A N 1
ATOM 1316 C CA . CYS A 1 166 ? -12.029 -4.158 9.857 1.00 91.69 166 CYS A CA 1
ATOM 1317 C C . CYS A 1 166 ? -13.460 -4.692 9.621 1.00 91.69 166 CYS A C 1
ATOM 1319 O O . CYS A 1 166 ? -14.390 -3.884 9.539 1.00 91.69 166 CYS A O 1
ATOM 1321 N N . GLN A 1 167 ? -13.655 -6.021 9.567 1.00 89.81 167 GLN A N 1
ATOM 1322 C CA . GLN A 1 167 ? -14.886 -6.701 9.110 1.00 89.81 167 GLN A CA 1
ATOM 1323 C C . GLN A 1 167 ? -16.201 -6.290 9.805 1.00 89.81 167 GLN A C 1
ATOM 1325 O O . GLN A 1 167 ? -17.279 -6.557 9.281 1.00 89.81 167 GLN A O 1
ATOM 1330 N N . TYR A 1 168 ? -16.131 -5.708 11.007 1.00 85.88 168 TYR A N 1
ATOM 1331 C CA . TYR A 1 168 ? -17.302 -5.359 11.823 1.00 85.88 168 TYR A CA 1
ATOM 1332 C C . TYR A 1 168 ? -17.708 -3.880 11.743 1.00 85.88 168 TYR A C 1
ATOM 1334 O O . TYR A 1 168 ? -18.720 -3.509 12.334 1.00 85.88 168 TYR A O 1
ATOM 1342 N N . SER A 1 169 ? -16.915 -3.023 11.090 1.00 87.81 169 SER A N 1
ATOM 1343 C CA . SER A 1 169 ? -17.184 -1.579 11.037 1.00 87.81 169 SER A CA 1
ATOM 1344 C C . SER A 1 169 ? -16.496 -0.903 9.848 1.00 87.81 169 SER A C 1
ATOM 1346 O O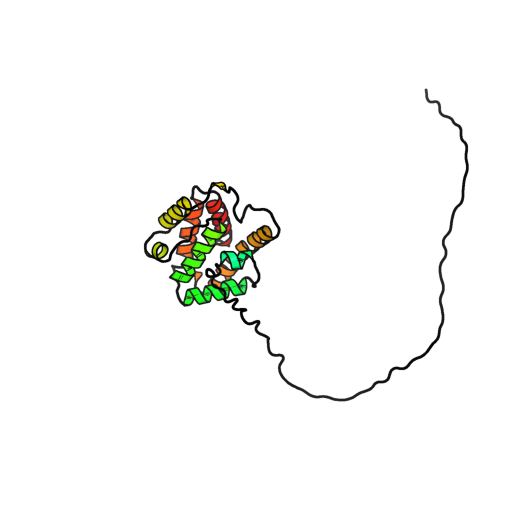 . SER A 1 169 ? -17.169 -0.532 8.892 1.00 87.81 169 SER A O 1
ATOM 1348 N N . ILE A 1 170 ? -15.159 -0.802 9.870 1.00 88.00 170 ILE A N 1
ATOM 1349 C CA . ILE A 1 170 ? -14.372 -0.010 8.903 1.00 88.00 170 ILE A CA 1
ATOM 1350 C C . ILE A 1 170 ? -14.566 -0.496 7.461 1.00 88.00 170 ILE A C 1
ATOM 1352 O O . ILE A 1 170 ? -14.586 0.315 6.546 1.00 88.00 170 ILE A O 1
ATOM 1356 N N . ILE A 1 171 ? -14.779 -1.799 7.248 1.00 87.31 171 ILE A N 1
ATOM 1357 C CA . ILE A 1 171 ? -14.997 -2.358 5.904 1.00 87.31 171 ILE A CA 1
ATOM 1358 C C . ILE A 1 171 ? -16.259 -1.802 5.202 1.00 87.31 171 ILE A C 1
ATOM 1360 O O . ILE A 1 171 ? -16.359 -1.883 3.982 1.00 87.31 171 ILE A O 1
ATOM 1364 N N . TYR A 1 172 ? -17.210 -1.236 5.958 1.00 89.50 172 TYR A N 1
ATOM 1365 C CA . TYR A 1 172 ? -18.486 -0.700 5.464 1.00 89.50 172 TYR A CA 1
ATOM 1366 C C . TYR A 1 172 ? -18.556 0.836 5.501 1.00 89.50 172 TYR A C 1
ATOM 1368 O O . TYR A 1 172 ? -19.647 1.394 5.431 1.00 89.50 172 TYR A O 1
ATOM 1376 N N . ASP A 1 173 ? -17.427 1.534 5.656 1.00 90.56 173 ASP A N 1
ATOM 1377 C CA . ASP A 1 173 ? -17.406 2.997 5.803 1.00 90.56 173 ASP A CA 1
ATOM 1378 C C . ASP A 1 173 ? -17.423 3.787 4.480 1.00 90.56 173 ASP A C 1
ATOM 1380 O O . ASP A 1 173 ? -17.248 5.008 4.497 1.00 90.56 173 ASP A O 1
ATOM 1384 N N . GLU A 1 174 ? -17.627 3.085 3.357 1.00 90.69 174 GLU A N 1
ATOM 1385 C CA . GLU A 1 174 ? -17.655 3.608 1.979 1.00 90.69 174 GLU A CA 1
ATO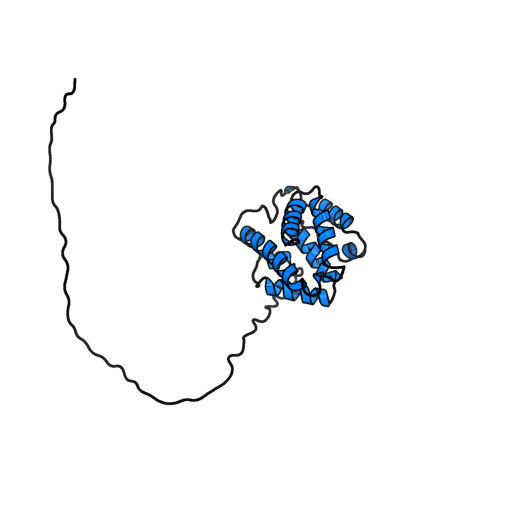M 1386 C C . GLU A 1 174 ? -16.389 4.404 1.591 1.00 90.69 174 GLU A C 1
ATOM 1388 O O . GLU A 1 174 ? -16.413 5.226 0.676 1.00 90.69 174 GLU A O 1
ATOM 1393 N N . TYR A 1 175 ? -15.262 4.183 2.287 1.00 92.12 175 TYR A N 1
ATOM 1394 C CA . TYR A 1 175 ? -14.025 4.927 2.048 1.00 92.12 175 TYR A CA 1
ATOM 1395 C C . TYR A 1 175 ? -12.771 4.048 2.024 1.00 92.12 175 TYR A C 1
ATOM 1397 O O . TYR A 1 175 ? -11.998 4.111 1.063 1.00 92.12 175 TYR A O 1
ATOM 1405 N N . MET A 1 176 ? -12.567 3.202 3.039 1.00 92.50 176 MET A N 1
ATOM 1406 C CA . MET A 1 176 ? -11.352 2.391 3.170 1.00 92.50 176 MET A CA 1
ATOM 1407 C C . MET A 1 176 ? -11.230 1.363 2.040 1.00 92.50 176 MET A C 1
ATOM 1409 O O . MET A 1 176 ? -10.231 1.344 1.318 1.00 92.50 176 MET A O 1
ATOM 1413 N N . MET A 1 177 ? -12.272 0.551 1.852 1.00 90.88 177 MET A N 1
ATOM 1414 C CA . MET A 1 177 ? -12.291 -0.510 0.841 1.00 90.88 177 MET A CA 1
ATOM 1415 C C . MET A 1 177 ? -12.303 0.045 -0.580 1.00 90.88 177 MET A C 1
ATOM 1417 O O . MET A 1 177 ? -11.519 -0.414 -1.404 1.00 90.88 177 MET A O 1
ATOM 1421 N N . ASP A 1 178 ? -13.112 1.067 -0.857 1.00 92.00 178 ASP A N 1
ATOM 1422 C CA . ASP A 1 178 ? -13.195 1.697 -2.179 1.00 92.00 178 ASP A CA 1
ATOM 1423 C C . ASP A 1 178 ? -11.843 2.287 -2.607 1.00 92.00 178 ASP A C 1
ATOM 1425 O O . ASP A 1 178 ? -11.411 2.103 -3.748 1.00 92.00 178 ASP A O 1
ATOM 1429 N N . THR A 1 179 ? -11.122 2.922 -1.674 1.00 92.69 179 THR A N 1
ATOM 1430 C CA . THR A 1 179 ? -9.767 3.440 -1.917 1.00 92.69 179 THR A CA 1
ATOM 1431 C C . THR A 1 179 ? -8.776 2.308 -2.199 1.00 92.69 179 THR A C 1
ATOM 1433 O O . THR A 1 179 ? -8.019 2.392 -3.168 1.00 92.69 179 THR A O 1
ATOM 1436 N N . VAL A 1 180 ? -8.783 1.241 -1.388 1.00 92.38 180 VAL A N 1
ATOM 1437 C CA . VAL A 1 180 ? -7.873 0.092 -1.544 1.00 92.38 180 VAL A CA 1
ATOM 1438 C C . VAL A 1 180 ? -8.151 -0.667 -2.842 1.00 92.38 180 VAL A C 1
ATOM 1440 O O . VAL A 1 180 ? -7.218 -0.896 -3.607 1.00 92.38 180 VAL A O 1
ATOM 1443 N N . ILE A 1 181 ? -9.409 -0.998 -3.137 1.00 92.69 181 ILE A N 1
ATOM 1444 C CA . ILE A 1 181 ? -9.812 -1.675 -4.378 1.00 92.69 181 ILE A CA 1
ATOM 1445 C C . ILE A 1 181 ? -9.430 -0.816 -5.588 1.00 92.69 181 ILE A C 1
ATOM 1447 O O . ILE A 1 181 ? -8.758 -1.300 -6.495 1.00 92.69 181 ILE A O 1
ATOM 1451 N N . SER A 1 182 ? -9.771 0.478 -5.585 1.00 93.69 182 SER A N 1
ATOM 1452 C CA . SER A 1 182 ? -9.429 1.386 -6.686 1.00 93.69 182 SER A CA 1
ATOM 1453 C C . SER A 1 182 ? -7.916 1.481 -6.930 1.00 93.69 182 SER A C 1
ATOM 1455 O O . SER A 1 182 ? -7.486 1.503 -8.087 1.00 93.69 182 SER A O 1
ATOM 1457 N N . LEU A 1 183 ? -7.100 1.508 -5.868 1.00 94.31 183 LEU A N 1
ATOM 1458 C CA . LEU A 1 183 ? -5.643 1.485 -5.987 1.00 94.31 183 LEU A CA 1
ATOM 1459 C C . LEU A 1 183 ? -5.148 0.149 -6.556 1.00 94.31 183 LEU A C 1
ATOM 1461 O O . LEU A 1 183 ? -4.393 0.147 -7.527 1.00 94.31 183 LEU A O 1
ATOM 1465 N N . LEU A 1 184 ? -5.542 -0.976 -5.953 1.00 94.38 184 LEU A N 1
ATOM 1466 C CA . LEU A 1 184 ? -5.049 -2.301 -6.331 1.00 94.38 184 LEU A CA 1
ATOM 1467 C C . LEU A 1 184 ? -5.434 -2.655 -7.771 1.00 94.38 184 LEU A C 1
ATOM 1469 O O . LEU A 1 184 ? -4.570 -3.083 -8.533 1.00 94.38 184 LEU A O 1
ATOM 1473 N N . THR A 1 185 ? -6.667 -2.360 -8.182 1.00 94.94 185 THR A N 1
ATOM 1474 C CA . THR A 1 185 ? -7.127 -2.581 -9.556 1.00 94.94 185 THR A CA 1
ATOM 1475 C C . THR A 1 185 ? -6.388 -1.678 -10.551 1.00 94.94 185 THR A C 1
ATOM 1477 O O . THR A 1 185 ? -6.013 -2.122 -11.632 1.00 94.94 185 THR A O 1
ATOM 1480 N N . GLY A 1 186 ? -6.083 -0.425 -10.195 1.00 94.31 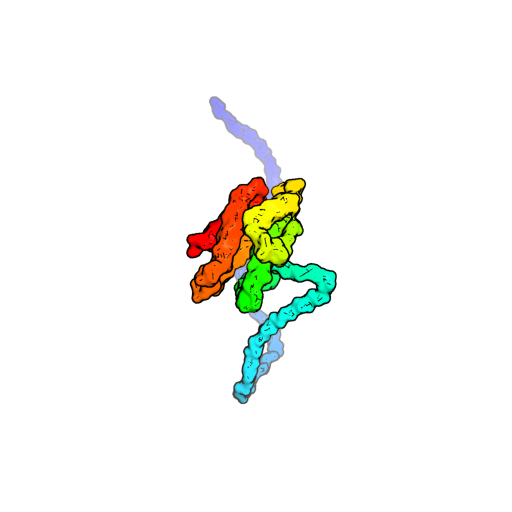186 GLY A N 1
ATOM 1481 C CA . GLY A 1 186 ? -5.238 0.428 -11.040 1.00 94.31 186 GLY A CA 1
ATOM 1482 C C . GLY A 1 186 ? -3.783 -0.062 -11.139 1.00 94.31 186 GLY A C 1
ATOM 1483 O O . GLY A 1 186 ? -3.142 0.083 -12.178 1.00 94.31 186 GLY A O 1
ATOM 1484 N N . LEU A 1 187 ? -3.248 -0.661 -10.069 1.00 94.31 187 LEU A N 1
ATOM 1485 C CA . LEU A 1 187 ? -1.910 -1.259 -10.052 1.00 94.31 187 LEU A CA 1
ATOM 1486 C C . LEU A 1 187 ? -1.857 -2.579 -10.838 1.00 94.31 187 LEU A C 1
ATOM 1488 O O . LEU A 1 187 ? -0.803 -2.897 -11.399 1.00 94.31 187 LEU A O 1
ATOM 1492 N N . SER A 1 188 ? -2.966 -3.322 -10.914 1.00 94.12 188 SER A N 1
ATOM 1493 C CA . SER A 1 188 ? -3.051 -4.596 -11.639 1.00 94.12 188 SER A CA 1
ATOM 1494 C C . SER A 1 188 ? -3.040 -4.423 -13.164 1.00 94.12 188 SER A C 1
ATOM 1496 O O . SER A 1 188 ? -2.556 -5.314 -13.866 1.00 94.12 188 SER A O 1
ATOM 1498 N N . ASP A 1 189 ? -3.431 -3.245 -13.664 1.00 93.25 189 ASP A N 1
ATOM 1499 C CA . ASP A 1 189 ? -3.356 -2.844 -15.082 1.00 93.25 189 ASP A CA 1
ATOM 1500 C C . ASP A 1 189 ? -2.076 -2.045 -15.445 1.00 93.25 189 ASP A C 1
ATOM 1502 O O . ASP A 1 189 ? -1.840 -1.697 -16.603 1.00 93.25 189 ASP A O 1
ATOM 1506 N N . SER A 1 190 ? -1.188 -1.760 -14.480 1.00 92.25 190 SER A N 1
ATOM 1507 C CA . SER A 1 190 ? 0.055 -1.010 -14.747 1.00 92.25 190 SER A CA 1
ATOM 1508 C C . SER A 1 190 ? 1.004 -1.763 -15.690 1.00 92.25 190 SER A C 1
ATOM 1510 O O . SER A 1 190 ? 1.145 -2.983 -15.614 1.00 92.25 190 SER A O 1
ATOM 1512 N N . GLN A 1 191 ? 1.758 -1.045 -16.531 1.00 90.12 191 GLN A N 1
ATOM 1513 C CA . GLN A 1 191 ? 2.811 -1.630 -17.379 1.00 90.12 191 GLN A CA 1
ATOM 1514 C C . GLN A 1 191 ? 3.976 -2.229 -16.561 1.00 90.12 191 GLN A C 1
ATOM 1516 O O . GLN A 1 191 ? 4.617 -3.189 -17.007 1.00 90.12 191 GLN A O 1
ATOM 1521 N N . VAL A 1 192 ? 4.189 -1.776 -15.320 1.00 92.12 192 VAL A N 1
ATOM 1522 C CA . VAL A 1 192 ? 5.245 -2.286 -14.430 1.00 92.12 192 VAL A CA 1
ATOM 1523 C C . VAL A 1 192 ? 4.862 -3.655 -13.869 1.00 92.12 192 VAL A C 1
ATOM 1525 O O . VAL A 1 192 ? 3.896 -3.807 -13.118 1.00 92.12 192 VAL A O 1
ATOM 1528 N N . ARG A 1 193 ? 5.669 -4.679 -14.173 1.00 93.12 193 ARG A N 1
ATOM 1529 C CA . ARG A 1 193 ? 5.438 -6.062 -13.710 1.00 93.12 193 ARG A CA 1
ATOM 1530 C C . ARG A 1 193 ? 5.333 -6.178 -12.184 1.00 93.12 193 ARG A C 1
ATOM 1532 O O . ARG A 1 193 ? 4.566 -7.006 -11.693 1.00 93.12 193 ARG A O 1
ATOM 1539 N N . ALA A 1 194 ? 6.120 -5.390 -11.458 1.00 94.06 194 ALA A N 1
ATOM 1540 C CA . ALA A 1 194 ? 6.181 -5.433 -10.004 1.00 94.06 194 ALA A CA 1
ATOM 1541 C C . ALA A 1 194 ? 4.877 -4.953 -9.342 1.00 94.06 194 ALA A C 1
ATOM 1543 O O . ALA A 1 194 ? 4.393 -5.614 -8.421 1.00 94.06 194 ALA A O 1
ATOM 1544 N N . PHE A 1 195 ? 4.259 -3.884 -9.865 1.00 94.69 195 PHE A N 1
ATOM 1545 C CA . PHE A 1 195 ? 2.936 -3.428 -9.424 1.00 94.69 195 PHE A CA 1
ATOM 1546 C C . PHE A 1 195 ? 1.862 -4.480 -9.700 1.00 94.69 195 PHE A C 1
ATOM 1548 O O . PHE A 1 195 ? 1.150 -4.863 -8.769 1.00 94.69 195 PHE A O 1
ATOM 1555 N N . ARG A 1 196 ? 1.799 -5.031 -10.924 1.00 95.12 196 ARG A N 1
ATOM 1556 C CA . ARG A 1 196 ? 0.794 -6.053 -11.267 1.00 95.12 196 ARG A CA 1
ATOM 1557 C C . ARG A 1 196 ? 0.859 -7.272 -10.356 1.00 95.12 196 ARG A C 1
ATOM 1559 O O . ARG A 1 196 ? -0.141 -7.676 -9.784 1.00 95.12 196 ARG A O 1
ATOM 1566 N N . HIS A 1 197 ? 2.046 -7.850 -10.174 1.00 94.62 197 HIS A N 1
ATOM 1567 C CA . HIS A 1 197 ? 2.184 -9.059 -9.359 1.00 94.62 197 HIS A CA 1
ATOM 1568 C C . HIS A 1 197 ? 1.861 -8.809 -7.876 1.00 94.62 197 HIS A C 1
ATOM 1570 O O . HIS A 1 197 ? 1.245 -9.661 -7.238 1.00 94.62 197 HIS A O 1
ATOM 1576 N N . THR A 1 198 ? 2.235 -7.645 -7.338 1.00 95.25 198 THR A N 1
ATOM 1577 C CA . THR A 1 198 ? 1.972 -7.295 -5.932 1.00 95.25 198 THR A CA 1
ATOM 1578 C C . THR A 1 198 ? 0.494 -7.010 -5.680 1.00 95.25 198 THR A C 1
ATOM 1580 O O . THR A 1 198 ? -0.059 -7.499 -4.697 1.00 95.25 198 THR A O 1
ATOM 1583 N N . SER A 1 199 ? -0.160 -6.276 -6.582 1.00 94.12 199 SER A N 1
ATOM 1584 C CA . SER A 1 199 ? -1.588 -5.959 -6.475 1.00 94.12 199 SER A CA 1
ATOM 1585 C C . SER A 1 199 ? -2.479 -7.179 -6.686 1.00 94.12 199 SER A C 1
ATOM 1587 O O . SER A 1 199 ? -3.321 -7.439 -5.837 1.00 94.12 199 SER A O 1
ATOM 1589 N N . THR A 1 200 ? -2.242 -8.001 -7.716 1.00 93.38 200 THR A N 1
ATOM 1590 C CA . THR A 1 200 ? -3.010 -9.244 -7.923 1.00 93.38 200 THR A CA 1
ATOM 1591 C C . THR A 1 200 ? -2.876 -10.207 -6.738 1.00 93.38 200 THR A C 1
ATOM 1593 O O . THR A 1 200 ? -3.848 -10.861 -6.360 1.00 93.38 200 THR A O 1
ATOM 1596 N N . LEU A 1 201 ? -1.694 -10.286 -6.109 1.00 91.88 201 LEU A N 1
ATOM 1597 C CA . LEU A 1 201 ? -1.525 -11.067 -4.882 1.00 91.88 201 LEU A CA 1
ATOM 1598 C C . LEU A 1 201 ? -2.350 -10.476 -3.727 1.00 91.88 201 LEU A C 1
ATOM 1600 O O . LEU A 1 201 ? -3.000 -11.234 -3.014 1.00 91.88 201 LEU A O 1
ATOM 1604 N N . ALA A 1 202 ? -2.372 -9.151 -3.561 1.00 90.44 202 ALA A N 1
ATOM 1605 C CA . ALA A 1 202 ? -3.182 -8.495 -2.535 1.00 90.44 202 ALA A CA 1
ATOM 1606 C C . ALA A 1 202 ? -4.696 -8.683 -2.750 1.00 90.44 202 ALA A C 1
ATOM 1608 O O . ALA A 1 202 ? -5.398 -9.072 -1.820 1.00 90.44 202 ALA A O 1
ATOM 1609 N N . GLU A 1 203 ? -5.192 -8.483 -3.977 1.00 85.25 203 GLU A N 1
ATOM 1610 C CA . GLU A 1 203 ? -6.609 -8.653 -4.336 1.00 85.25 203 GLU A CA 1
ATOM 1611 C C . GLU A 1 203 ? -7.109 -10.085 -4.101 1.00 85.25 203 GLU A C 1
ATOM 1613 O O . GLU A 1 203 ? -8.272 -10.275 -3.739 1.00 85.25 203 GLU A O 1
ATOM 1618 N N . SER A 1 204 ? -6.242 -11.097 -4.246 1.00 86.50 204 SER A N 1
ATOM 1619 C CA . SER A 1 204 ? -6.611 -12.495 -3.977 1.00 86.50 204 SER A CA 1
ATOM 1620 C C . SER A 1 204 ? -7.007 -12.762 -2.520 1.00 86.50 204 SER A C 1
ATOM 1622 O O . SER A 1 204 ? -7.832 -13.635 -2.281 1.00 86.50 204 SER A O 1
ATOM 1624 N N . TYR A 1 205 ? -6.496 -11.970 -1.570 1.00 75.75 205 TYR A N 1
ATOM 1625 C CA . TYR A 1 205 ? -6.879 -12.023 -0.153 1.00 75.75 205 TYR A CA 1
ATOM 1626 C C . TYR A 1 205 ? -7.985 -11.025 0.218 1.00 75.75 205 TYR A C 1
ATOM 1628 O O . TYR A 1 205 ? -8.460 -11.046 1.346 1.00 75.75 205 TYR A O 1
ATOM 1636 N N . ASN A 1 206 ? -8.395 -10.151 -0.707 1.00 61.78 206 ASN A N 1
ATOM 1637 C CA . ASN A 1 206 ? -9.450 -9.155 -0.488 1.00 61.78 206 ASN A CA 1
ATOM 1638 C C . ASN A 1 206 ? -10.863 -9.678 -0.812 1.00 61.78 206 ASN A C 1
ATOM 1640 O O . ASN A 1 206 ? -11.848 -9.013 -0.508 1.00 61.78 206 ASN A O 1
ATOM 1644 N N . ASN A 1 207 ? -10.955 -10.849 -1.451 1.00 56.91 207 ASN A N 1
ATOM 1645 C CA . ASN A 1 207 ? -12.201 -11.481 -1.897 1.00 56.91 207 ASN A CA 1
ATOM 1646 C C . ASN A 1 207 ? -12.551 -12.774 -1.120 1.00 56.91 207 ASN A C 1
ATOM 1648 O O . ASN A 1 207 ? -13.433 -13.512 -1.563 1.00 56.91 207 ASN A O 1
ATOM 1652 N N . GLU A 1 208 ? -11.860 -13.063 -0.008 1.00 49.28 208 GLU A N 1
ATOM 1653 C CA . GLU A 1 208 ? -12.040 -14.260 0.844 1.00 49.28 208 GLU A CA 1
ATOM 1654 C C . GLU A 1 208 ? -12.495 -13.888 2.269 1.00 49.28 208 GLU A C 1
ATOM 1656 O O . GLU A 1 208 ? -13.468 -14.520 2.743 1.00 49.28 208 GLU A O 1
#

Secondary structure (DSSP, 8-state):
---------------------------------------------------------SS----HHHHHHHT-S-HHHHHHHHHHHHHH-HHHHHHHHHHHHHHHTT------HHHHHHS-HHHHHHHHHHT--GGG---TTT--SHHHHHHHHHHHHHHHHHHHHHTTTGGGSSSHHHHHHHHHHHHHT-S-HHHHHHHHHHHHTT--

Organism: Labeo rohita (NCBI:txid84645)

Mean predicted aligned error: 15.0 Å

Solvent-accessible surface area (backbone atoms only — not comparable to full-atom values): 13390 Å² total; per-residue (Å²): 139,89,87,82,84,89,84,90,88,88,87,83,90,84,84,88,80,91,90,86,89,90,86,88,85,89,89,87,80,88,91,85,89,85,83,91,81,88,88,83,90,81,84,81,88,74,82,79,76,80,71,84,80,80,79,88,63,102,64,80,81,86,45,63,44,58,52,43,49,68,52,82,65,60,64,69,57,59,42,54,55,47,53,52,43,33,76,74,40,53,68,62,38,47,44,49,52,53,40,26,58,45,42,51,23,52,32,81,52,75,80,47,74,71,48,67,76,73,45,56,58,68,57,52,52,49,51,48,53,75,49,41,73,68,90,67,84,65,28,53,84,67,48,84,51,75,61,35,54,49,21,52,52,38,53,54,50,44,51,46,49,42,52,65,70,26,67,86,53,55,63,73,63,84,46,61,49,59,51,49,50,53,40,33,57,50,28,46,72,40,92,51,67,43,37,20,58,46,23,51,58,52,53,64,57,72,78,116

InterPro domains:
  IPR013721 STAG [PF08514] (138-202)
  IPR039662 Cohesin subunit Scc3/SA [PTHR11199] (3-202)

Nearest PDB structures (foldseek):
  6rrc-assembly2_A  TM=9.645E-01  e=7.630E-16  Homo sapiens
  6qnx-assembly1_A  TM=9.820E-01  e=5.377E-15  Homo sapiens
  5qsu-assembly1_C  TM=9.182E-01  e=4.918E-16  Homo sapiens
  5qsu-assembly2_A  TM=9.118E-01  e=5.978E-16  Homo sapiens
  7zjs-assembly1_A  TM=9.755E-01  e=9.658E-15  Homo sapiens

Radius of gyration: 32.67 Å; Cα contacts (8 Å, |Δi|>4): 159; chains: 1; bounding box: 64×90×81 Å